Protein AF-A0A3B8VMR0-F1 (afdb_monomer_lite)

pLDDT: mean 87.96, std 14.14, range [38.78, 98.81]

Secondary structure (DSSP, 8-state):
-EEEEEEEE--EEEE-SS-EEETTEEEE-HHHHHHHHTTSTTEEEEEEEEE-TT-S-EEESEEEEE--EEEPSSS--SSBTTTBS----S-EEEEEEETEEEEEE----TT-THHHHT-TTTT--EEE-SHHHHTT-TTTTSEEEEEEEEE-TTS-HHHHHHHHHHHHHHHHHHHHGGGTTS--SEEEEEE-----S--SSS--------SS-TTSPPPTT---BTTB-STTPPP------

Radius of gyration: 19.52 Å; chains: 1; bounding box: 49×46×56 Å

Sequence (241 aa):
MRLTLAVHSISQMDFGSKTQLEGTRLQIYVEELRRCILQDRRLQSVDLEIARPGESCRAGYVFDIIEPRAKEPGLGADFPGILGPVTPVGQGVTHVLRGAAVTVVDGGQPGGELGYESRRGGVSKILEMSGEAAKRSSYSDLQHLVMVPRAHPDIERHAVLNALRVASCRAAVFLAQTALSQLPDSTLDFELESPKSGNGNLPRVAYIGQIHGHQHGTESDEHILYGANTRGMMPTPLHPN

Structure (mmCIF, N/CA/C/O backbone):
data_AF-A0A3B8VMR0-F1
#
_entry.id   AF-A0A3B8VMR0-F1
#
loop_
_atom_site.group_PDB
_atom_site.id
_atom_site.type_symbol
_atom_site.label_atom_id
_atom_site.label_alt_id
_atom_site.label_comp_id
_atom_site.label_asym_id
_atom_site.label_entity_id
_atom_site.label_seq_id
_atom_site.pdbx_PDB_ins_code
_atom_site.Cartn_x
_atom_site.Cartn_y
_atom_site.Cartn_z
_atom_site.occupancy
_atom_site.B_iso_or_equiv
_atom_site.auth_seq_id
_atom_site.auth_comp_id
_atom_site.auth_asym_id
_atom_site.auth_atom_id
_atom_site.pdbx_PDB_model_num
ATOM 1 N N . MET A 1 1 ? 2.043 19.218 16.299 1.00 83.94 1 MET A N 1
ATOM 2 C CA . MET A 1 1 ? 1.213 18.805 15.134 1.00 83.94 1 MET A CA 1
ATOM 3 C C . MET A 1 1 ? 0.336 17.649 15.583 1.00 83.94 1 MET A C 1
ATOM 5 O O . MET A 1 1 ? 0.864 16.794 16.283 1.00 83.94 1 MET A O 1
ATOM 9 N N . ARG A 1 2 ? -0.968 17.638 15.266 1.00 90.00 2 ARG A N 1
ATOM 10 C CA . ARG A 1 2 ? -1.898 16.595 15.742 1.00 90.00 2 ARG A CA 1
ATOM 11 C C . ARG A 1 2 ? -2.392 15.723 14.593 1.00 90.00 2 ARG A C 1
ATOM 13 O O . ARG A 1 2 ? -3.067 16.226 13.694 1.00 90.00 2 ARG A O 1
ATOM 20 N N . LEU A 1 3 ? -2.070 14.436 14.656 1.00 93.81 3 LEU A N 1
ATOM 21 C CA . LEU A 1 3 ? -2.506 13.390 13.735 1.00 93.81 3 LEU A CA 1
ATOM 22 C C . LEU A 1 3 ? -3.490 12.471 14.456 1.00 93.81 3 LEU A C 1
ATOM 24 O O . LEU A 1 3 ? -3.177 11.961 15.524 1.00 93.81 3 LEU A O 1
ATOM 28 N N . THR A 1 4 ? -4.629 12.198 13.838 1.00 96.81 4 THR A N 1
ATOM 29 C CA . THR A 1 4 ? -5.574 11.181 14.309 1.00 96.81 4 THR A CA 1
ATOM 30 C C . THR A 1 4 ? -5.638 10.052 13.291 1.00 96.81 4 THR A C 1
ATOM 32 O O . THR A 1 4 ? -5.831 10.299 12.099 1.00 96.81 4 THR A O 1
ATOM 35 N N . LEU A 1 5 ? -5.487 8.806 13.735 1.00 97.81 5 LEU A N 1
ATOM 36 C CA . LEU A 1 5 ? -5.818 7.634 12.927 1.00 97.81 5 LEU A CA 1
ATOM 37 C C . LEU A 1 5 ? -7.236 7.180 13.271 1.00 97.81 5 LEU A C 1
ATOM 39 O O . LEU A 1 5 ? -7.491 6.803 14.411 1.00 97.81 5 LEU A O 1
ATOM 43 N N . ALA A 1 6 ? -8.136 7.204 12.294 1.00 98.31 6 ALA A N 1
ATOM 44 C CA . ALA A 1 6 ? -9.476 6.637 12.384 1.00 98.31 6 ALA A CA 1
ATOM 45 C C . ALA A 1 6 ? -9.414 5.176 11.913 1.00 98.31 6 ALA A C 1
ATOM 47 O O . ALA A 1 6 ? -9.185 4.914 10.732 1.00 98.31 6 ALA A O 1
ATOM 48 N N . VAL A 1 7 ? -9.542 4.226 12.836 1.00 98.75 7 VAL A N 1
ATOM 49 C CA . VAL A 1 7 ? -9.294 2.801 12.582 1.00 98.75 7 VAL A CA 1
ATOM 50 C C . VAL A 1 7 ? -10.600 2.082 12.258 1.00 98.75 7 VAL A C 1
ATOM 52 O O . VAL A 1 7 ? -11.543 2.130 13.041 1.00 98.75 7 VAL A O 1
ATOM 55 N N . HIS A 1 8 ? -10.617 1.384 11.123 1.00 98.69 8 HIS A N 1
ATOM 56 C CA . HIS A 1 8 ? -11.721 0.556 10.634 1.00 98.69 8 HIS A CA 1
ATOM 57 C C . HIS A 1 8 ? -11.218 -0.880 10.501 1.00 98.69 8 HIS A C 1
ATOM 59 O O . HIS A 1 8 ? -10.260 -1.133 9.768 1.00 98.69 8 HIS A O 1
ATOM 65 N N . SER A 1 9 ? -11.816 -1.814 11.230 1.00 98.56 9 SER A N 1
ATOM 66 C CA . SER A 1 9 ? -11.388 -3.212 11.263 1.00 98.56 9 SER A CA 1
ATOM 67 C C . SER A 1 9 ? -11.903 -3.954 10.038 1.00 98.56 9 SER A C 1
ATOM 69 O O . SER A 1 9 ? -13.095 -3.936 9.752 1.00 98.56 9 SER A O 1
ATOM 71 N N . ILE A 1 10 ? -11.025 -4.662 9.337 1.00 98.69 10 ILE A N 1
ATOM 72 C CA . ILE A 1 10 ? -11.370 -5.490 8.184 1.00 98.69 10 ILE A CA 1
ATOM 73 C C . ILE A 1 10 ? -11.192 -6.955 8.553 1.00 98.69 10 ILE A C 1
ATOM 75 O O . ILE A 1 10 ? -10.096 -7.397 8.890 1.00 98.69 10 ILE A O 1
ATOM 79 N N . SER A 1 11 ? -12.283 -7.712 8.463 1.00 98.38 11 SER A N 1
ATOM 80 C CA . SER A 1 11 ? -12.299 -9.158 8.702 1.00 98.38 11 SER A CA 1
ATOM 81 C C . SER A 1 11 ? -12.557 -9.963 7.429 1.00 98.38 11 SER A C 1
ATOM 83 O O . SER A 1 11 ? -12.270 -11.158 7.392 1.00 98.38 11 SER A O 1
ATOM 85 N N . GLN A 1 12 ? -13.081 -9.318 6.382 1.00 98.31 12 GLN A N 1
ATOM 86 C CA . GLN A 1 12 ? -13.439 -9.951 5.116 1.00 98.31 12 GLN A CA 1
ATOM 87 C C . GLN A 1 12 ? -13.117 -9.031 3.940 1.00 98.31 12 GLN A C 1
ATOM 89 O O . GLN A 1 12 ? -13.371 -7.826 3.993 1.00 98.31 12 GLN A O 1
ATOM 94 N N . MET A 1 13 ? -12.606 -9.618 2.860 1.00 98.56 13 MET A N 1
ATOM 95 C CA . MET A 1 13 ? -12.367 -8.940 1.590 1.00 98.56 13 MET A CA 1
ATOM 96 C C . MET A 1 13 ? -12.872 -9.812 0.443 1.00 98.56 13 MET A C 1
ATOM 98 O O . MET A 1 13 ? -12.535 -10.994 0.375 1.00 98.56 13 MET A O 1
ATOM 102 N N . ASP A 1 14 ? -13.668 -9.231 -0.455 1.00 98.25 14 ASP A N 1
ATOM 103 C CA . ASP A 1 14 ? -14.218 -9.928 -1.618 1.00 98.25 14 ASP A CA 1
ATOM 104 C C . ASP A 1 14 ? -14.282 -9.015 -2.848 1.00 98.25 14 ASP A C 1
ATOM 106 O O . ASP A 1 14 ? -14.468 -7.799 -2.743 1.00 98.25 14 ASP A O 1
ATOM 110 N N . PHE A 1 15 ? -14.220 -9.611 -4.038 1.00 98.62 15 PHE A N 1
ATOM 111 C CA . PHE A 1 15 ? -14.634 -8.921 -5.255 1.00 98.62 15 PHE A CA 1
ATOM 112 C C . PHE A 1 15 ? -16.162 -8.833 -5.328 1.00 98.62 15 PHE A C 1
ATOM 114 O O . PHE A 1 15 ? -16.876 -9.761 -4.946 1.00 98.62 15 PHE A O 1
ATOM 121 N N . GLY A 1 16 ? -16.667 -7.708 -5.829 1.00 97.50 16 GLY A N 1
ATOM 122 C CA . GLY A 1 16 ? -18.098 -7.443 -5.931 1.00 97.50 16 GLY A CA 1
ATOM 123 C C . GLY A 1 16 ? -18.446 -6.488 -7.068 1.00 97.50 16 GLY A C 1
ATOM 124 O O . GLY A 1 16 ? -17.606 -6.119 -7.887 1.00 97.50 16 GLY A O 1
ATOM 125 N N . SER A 1 17 ? -19.711 -6.073 -7.115 1.00 97.19 17 SER A N 1
ATOM 126 C CA . SER A 1 17 ? -20.226 -5.151 -8.136 1.00 97.19 17 SER A CA 1
ATOM 127 C C . SER A 1 17 ? -19.990 -3.670 -7.817 1.00 97.19 17 SER A C 1
ATOM 129 O O . SER A 1 17 ? -20.291 -2.817 -8.647 1.00 97.19 17 SER A O 1
ATOM 131 N N . LYS A 1 18 ? -19.509 -3.350 -6.610 1.00 97.31 18 LYS A N 1
ATOM 132 C CA . LYS A 1 18 ? -19.222 -1.990 -6.134 1.00 97.31 18 LYS A CA 1
ATOM 133 C C . LYS A 1 18 ? -18.050 -2.000 -5.153 1.00 97.31 18 LYS A C 1
ATOM 135 O O . LYS A 1 18 ? -17.855 -2.986 -4.444 1.00 97.31 18 LYS A O 1
ATOM 140 N N . THR A 1 19 ? -17.301 -0.901 -5.117 1.00 98.38 19 THR A N 1
ATOM 141 C CA . THR A 1 19 ? -16.233 -0.682 -4.136 1.00 98.38 19 THR A CA 1
ATOM 142 C C . THR A 1 19 ? -16.818 -0.010 -2.899 1.00 98.38 19 THR A C 1
ATOM 144 O O . THR A 1 19 ? -17.297 1.119 -2.985 1.00 98.38 19 THR A O 1
ATOM 147 N N . GLN A 1 20 ? -16.825 -0.697 -1.757 1.00 98.19 20 GLN A N 1
ATOM 148 C CA . GLN A 1 20 ? -17.404 -0.166 -0.521 1.00 98.19 20 GLN A CA 1
ATOM 149 C C . GLN A 1 20 ? -16.953 -0.926 0.727 1.00 98.19 20 GLN A C 1
ATOM 151 O O . GLN A 1 20 ? -16.594 -2.102 0.659 1.00 98.19 20 GLN A O 1
ATOM 156 N N . LEU A 1 21 ? -17.074 -0.260 1.873 1.00 98.38 21 LEU A N 1
ATOM 157 C CA . LEU A 1 21 ? -16.920 -0.848 3.196 1.00 98.38 21 LEU A CA 1
ATOM 158 C C . LEU A 1 21 ? -18.298 -0.972 3.862 1.00 98.38 21 LEU A C 1
ATOM 160 O O . LEU A 1 21 ? -18.984 0.030 4.052 1.00 98.38 21 LEU A O 1
ATOM 164 N N . GLU A 1 22 ? -18.697 -2.196 4.210 1.00 96.56 22 GLU A N 1
ATOM 165 C CA . GLU A 1 22 ? -19.914 -2.491 4.978 1.00 96.56 22 GLU A CA 1
ATOM 166 C C . GLU A 1 22 ? -19.529 -3.190 6.287 1.00 96.56 22 GLU A C 1
ATOM 168 O O . GLU A 1 22 ? -19.183 -4.375 6.303 1.00 96.56 22 GLU A O 1
ATOM 173 N N . GLY A 1 23 ? -19.559 -2.449 7.398 1.00 96.19 23 GLY A N 1
ATOM 174 C CA . GLY A 1 23 ? -19.034 -2.938 8.673 1.00 96.19 23 GLY A CA 1
ATOM 175 C C . GLY A 1 23 ? -17.554 -3.295 8.538 1.00 96.19 23 GLY A C 1
ATOM 176 O O . GLY A 1 23 ? -16.739 -2.432 8.239 1.00 96.19 23 GLY A O 1
ATOM 177 N N . THR A 1 24 ? -17.216 -4.577 8.702 1.00 98.12 24 THR A N 1
ATOM 178 C CA . THR A 1 24 ? -15.833 -5.079 8.584 1.00 98.12 24 THR A CA 1
ATOM 179 C C . THR A 1 24 ? -15.541 -5.790 7.256 1.00 98.12 24 THR A C 1
ATOM 181 O O . THR A 1 24 ? -14.500 -6.439 7.109 1.00 98.12 24 THR A O 1
ATOM 184 N N . ARG A 1 25 ? -16.462 -5.701 6.285 1.00 98.38 25 ARG A N 1
ATOM 185 C CA . ARG A 1 25 ? -16.350 -6.337 4.969 1.00 98.38 25 ARG A CA 1
ATOM 186 C C . ARG A 1 25 ? -16.036 -5.305 3.891 1.00 98.38 25 ARG A C 1
ATOM 188 O O . ARG A 1 25 ? -16.853 -4.431 3.604 1.00 98.38 25 ARG A O 1
ATOM 195 N N . LEU A 1 26 ? -14.880 -5.457 3.251 1.00 98.62 26 LEU A N 1
ATOM 196 C CA . LEU A 1 26 ? -1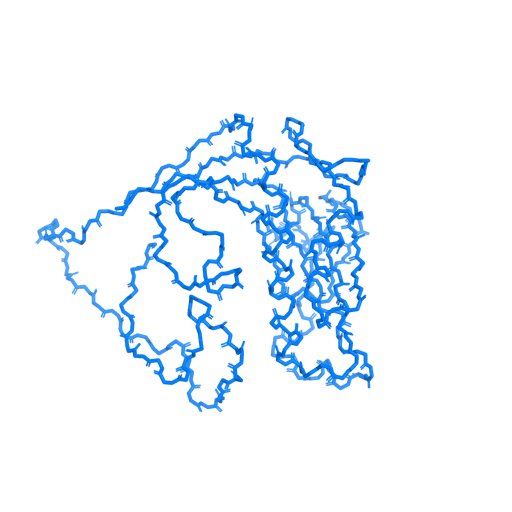4.461 -4.648 2.110 1.00 98.62 26 LEU A CA 1
ATOM 197 C C . LEU A 1 26 ? -14.826 -5.354 0.798 1.00 98.62 26 LEU A C 1
ATOM 199 O O . LEU A 1 26 ? -14.299 -6.422 0.486 1.00 98.62 26 LEU A O 1
ATOM 203 N N . GLN A 1 27 ? -15.720 -4.750 0.020 1.00 98.56 27 GLN A N 1
ATOM 204 C CA . GLN A 1 27 ? -16.033 -5.181 -1.341 1.00 98.56 27 GLN A CA 1
ATOM 205 C C . GLN A 1 27 ? -15.274 -4.319 -2.344 1.00 98.56 27 GLN A C 1
ATOM 207 O O . GLN A 1 27 ? -15.201 -3.101 -2.183 1.00 98.56 27 GLN A O 1
ATOM 212 N N . ILE A 1 28 ? -14.722 -4.946 -3.381 1.00 98.75 28 ILE A N 1
ATOM 213 C CA . ILE A 1 28 ? -13.879 -4.276 -4.375 1.00 98.75 28 ILE A CA 1
ATOM 214 C C . ILE A 1 28 ? -14.462 -4.500 -5.766 1.00 98.75 28 ILE A C 1
ATOM 216 O O . ILE A 1 28 ? -14.598 -5.644 -6.211 1.00 98.75 28 ILE A O 1
ATOM 220 N N . TYR A 1 29 ? -14.754 -3.416 -6.489 1.00 98.62 29 TYR A N 1
ATOM 221 C CA . TYR A 1 29 ? -15.078 -3.519 -7.905 1.00 98.62 29 TYR A CA 1
ATOM 222 C C . TYR A 1 29 ? -13.794 -3.545 -8.742 1.00 98.62 29 TYR A C 1
ATOM 224 O O . TYR A 1 29 ? -13.130 -2.527 -8.942 1.00 98.62 29 TYR A O 1
ATOM 232 N N . VAL A 1 30 ? -13.456 -4.733 -9.250 1.00 98.38 30 VAL A N 1
ATOM 233 C CA . VAL A 1 30 ? -12.201 -5.023 -9.969 1.00 98.38 30 VAL A CA 1
ATOM 234 C C . VAL A 1 30 ? -11.917 -4.023 -11.088 1.00 98.38 30 VAL A C 1
ATOM 236 O O . VAL A 1 30 ? -10.807 -3.503 -11.178 1.00 98.38 30 VAL A O 1
ATOM 239 N N . GLU A 1 31 ? -12.908 -3.706 -11.924 1.00 98.38 31 GLU A N 1
ATOM 240 C CA . GLU A 1 31 ? -12.691 -2.824 -13.078 1.00 98.38 31 GLU A CA 1
ATOM 241 C C . GLU A 1 31 ? -12.465 -1.362 -12.688 1.00 98.38 31 GLU A C 1
ATOM 243 O O . GLU A 1 31 ? -11.827 -0.612 -13.426 1.00 98.38 31 GLU A O 1
ATOM 248 N N . GLU A 1 32 ? -13.007 -0.916 -11.557 1.00 98.25 32 GLU A N 1
ATOM 249 C CA . GLU A 1 32 ? -12.756 0.430 -11.039 1.00 98.25 32 GLU A CA 1
ATOM 250 C C . GLU A 1 32 ? -11.329 0.548 -10.504 1.00 98.25 32 GLU A C 1
ATOM 252 O O . GLU A 1 32 ? -10.587 1.449 -10.903 1.00 98.25 32 GLU A O 1
ATOM 257 N N . LEU A 1 33 ? -10.912 -0.424 -9.694 1.00 98.56 33 LEU A N 1
ATOM 258 C CA . LEU A 1 33 ? -9.555 -0.497 -9.171 1.00 98.56 33 LEU A CA 1
ATOM 259 C C . LEU A 1 33 ? -8.519 -0.648 -10.298 1.00 98.56 33 LEU A C 1
ATOM 261 O O . LEU A 1 33 ? -7.513 0.063 -10.314 1.00 98.56 33 LEU A O 1
ATOM 265 N N . ARG A 1 34 ? -8.779 -1.513 -11.288 1.00 98.50 34 ARG A N 1
ATOM 266 C CA . ARG A 1 34 ? -7.910 -1.677 -12.462 1.00 98.50 34 ARG A CA 1
ATOM 267 C C . ARG A 1 34 ? -7.739 -0.353 -13.206 1.00 98.50 34 ARG A C 1
ATOM 269 O O . ARG A 1 34 ? -6.612 0.027 -13.513 1.00 98.50 34 ARG A O 1
ATOM 276 N N . ARG A 1 35 ? -8.830 0.381 -13.450 1.00 98.38 35 ARG A N 1
ATOM 277 C CA . ARG A 1 35 ? -8.772 1.714 -14.075 1.00 98.38 35 ARG A CA 1
ATOM 278 C C . ARG A 1 35 ? -7.967 2.708 -13.242 1.00 98.38 35 ARG A C 1
ATOM 280 O O . ARG A 1 35 ? -7.215 3.477 -13.825 1.00 98.38 35 ARG A O 1
ATOM 287 N N . CYS A 1 36 ? -8.098 2.687 -11.915 1.00 98.00 36 CYS A N 1
ATOM 288 C CA . CYS A 1 36 ? -7.320 3.542 -11.014 1.00 98.00 36 CYS A CA 1
ATOM 289 C C . CYS A 1 36 ? -5.806 3.278 -11.132 1.00 98.00 36 CYS A C 1
ATOM 291 O O . CYS A 1 36 ? -5.020 4.217 -11.279 1.00 98.00 36 CYS A O 1
ATOM 293 N N . ILE A 1 37 ? -5.404 2.003 -11.127 1.00 97.94 37 ILE A N 1
ATOM 294 C CA . ILE A 1 37 ? -3.999 1.581 -11.226 1.00 97.94 37 ILE A CA 1
ATOM 295 C C . ILE A 1 37 ? -3.412 1.917 -12.605 1.00 97.94 37 ILE A C 1
ATOM 297 O O . ILE A 1 37 ? -2.329 2.494 -12.692 1.00 97.94 37 ILE A O 1
ATOM 301 N N . LEU A 1 38 ? -4.143 1.617 -13.683 1.00 97.94 38 LEU A N 1
ATOM 302 C CA . LEU A 1 38 ? -3.692 1.812 -15.069 1.00 97.94 38 LEU A CA 1
ATOM 303 C C . LEU A 1 38 ? -3.745 3.274 -15.549 1.00 97.94 38 LEU A C 1
ATOM 305 O O . LEU A 1 38 ? -3.520 3.555 -16.724 1.00 97.94 38 LEU A O 1
ATOM 309 N N . GLN A 1 39 ? -4.000 4.232 -14.653 1.00 97.38 39 GLN A N 1
ATOM 310 C CA . GLN A 1 39 ? -3.726 5.643 -14.939 1.00 97.38 39 GLN A CA 1
ATOM 311 C C . GLN A 1 39 ? -2.225 5.901 -15.161 1.00 97.38 39 GLN A C 1
ATOM 313 O O . GLN A 1 39 ? -1.868 6.861 -15.846 1.00 97.38 39 GLN A O 1
ATOM 318 N N . ASP A 1 40 ? -1.346 5.060 -14.603 1.00 96.75 40 ASP A N 1
ATOM 319 C CA . ASP A 1 40 ? 0.079 5.070 -14.930 1.00 96.75 40 ASP A CA 1
ATOM 320 C C . ASP A 1 40 ? 0.327 4.357 -16.268 1.00 96.75 40 ASP A C 1
ATOM 322 O O . ASP A 1 40 ? 0.238 3.135 -16.370 1.00 96.75 40 ASP A O 1
ATOM 326 N N . ARG A 1 41 ? 0.671 5.134 -17.300 1.00 96.38 41 ARG A N 1
ATOM 327 C CA . ARG A 1 41 ? 0.850 4.646 -18.679 1.00 96.38 41 ARG A CA 1
ATOM 328 C C . ARG A 1 41 ? 2.057 3.727 -18.873 1.00 96.38 41 ARG A C 1
ATOM 330 O O . ARG A 1 41 ? 2.205 3.155 -19.948 1.00 96.38 41 ARG A O 1
ATOM 337 N N . ARG A 1 42 ? 2.928 3.587 -17.868 1.00 94.75 42 ARG A N 1
ATOM 338 C CA . ARG A 1 42 ? 4.016 2.597 -17.894 1.00 94.75 42 ARG A CA 1
ATOM 339 C C . ARG A 1 42 ? 3.476 1.172 -17.742 1.00 94.75 42 ARG A C 1
ATOM 341 O O . ARG A 1 42 ? 4.140 0.224 -18.160 1.00 94.75 42 ARG A O 1
ATOM 348 N N . LEU A 1 43 ? 2.288 1.017 -17.153 1.00 95.62 43 LEU A N 1
ATOM 349 C CA . LEU A 1 43 ? 1.640 -0.265 -16.898 1.00 95.62 43 LEU A CA 1
ATOM 350 C C . LEU A 1 43 ? 0.681 -0.630 -18.035 1.00 95.62 43 LEU A C 1
ATOM 352 O O . LEU A 1 43 ? -0.217 0.131 -18.379 1.00 95.62 43 LEU A O 1
ATOM 356 N N . GLN A 1 44 ? 0.854 -1.830 -18.581 1.00 95.44 44 GLN A N 1
ATOM 357 C CA . GLN A 1 44 ? 0.001 -2.391 -19.625 1.00 95.44 44 GLN A CA 1
ATOM 358 C C . GLN A 1 44 ? -1.253 -3.050 -19.038 1.00 95.44 44 GLN A C 1
ATOM 360 O O . GLN A 1 44 ? -2.337 -2.973 -19.613 1.00 95.44 44 GLN A O 1
ATOM 365 N N . SER A 1 45 ? -1.101 -3.763 -17.921 1.00 95.88 45 SER A N 1
ATOM 366 C CA . SER A 1 45 ? -2.181 -4.522 -17.284 1.00 95.88 45 SER A CA 1
ATOM 367 C C . SER A 1 45 ? -1.891 -4.767 -15.803 1.00 95.88 45 SER A C 1
ATOM 369 O O . SER A 1 45 ? -0.788 -4.509 -15.318 1.00 95.88 45 SER A O 1
ATOM 371 N N . VAL A 1 46 ? -2.900 -5.242 -15.074 1.00 97.12 46 VAL A N 1
ATOM 372 C CA . VAL A 1 46 ? -2.760 -5.693 -13.689 1.00 97.12 46 VAL A CA 1
ATOM 373 C C . VAL A 1 46 ? -3.718 -6.850 -13.424 1.00 97.12 46 VAL A C 1
ATOM 375 O O . VAL A 1 46 ? -4.923 -6.740 -13.682 1.00 97.12 46 VAL A O 1
ATOM 378 N N . ASP A 1 47 ? -3.159 -7.938 -12.900 1.00 96.88 47 ASP A N 1
ATOM 379 C CA . ASP A 1 47 ? -3.920 -9.063 -12.362 1.00 96.88 47 ASP A CA 1
ATOM 380 C C . ASP A 1 47 ? -4.191 -8.808 -10.876 1.00 96.88 47 ASP A C 1
ATOM 382 O O . ASP A 1 47 ? -3.335 -8.266 -10.169 1.00 96.88 47 ASP A O 1
ATOM 386 N N . LEU A 1 48 ? -5.393 -9.151 -10.417 1.00 98.38 48 LEU A N 1
ATOM 387 C CA . LEU A 1 48 ? -5.860 -8.896 -9.057 1.00 98.38 48 LEU A CA 1
ATOM 388 C C . LEU A 1 48 ? -6.429 -10.186 -8.479 1.00 98.38 48 LEU A C 1
ATOM 390 O O . LEU A 1 48 ? -7.301 -10.798 -9.088 1.00 98.38 48 LEU A O 1
ATOM 394 N N . GLU A 1 49 ? -5.962 -10.549 -7.294 1.00 98.31 49 GLU A N 1
ATOM 395 C CA . GLU A 1 49 ? -6.383 -11.730 -6.548 1.00 98.31 49 GLU A CA 1
ATOM 396 C C . GLU A 1 49 ? -6.631 -11.359 -5.087 1.00 98.31 49 GLU A C 1
ATOM 398 O O . GLU A 1 49 ? -6.104 -10.362 -4.585 1.00 98.31 49 GLU A O 1
ATOM 403 N N . ILE A 1 50 ? -7.422 -12.170 -4.389 1.00 98.56 50 ILE A N 1
ATOM 404 C CA . ILE A 1 50 ? -7.611 -12.044 -2.943 1.00 98.56 50 ILE A CA 1
ATOM 405 C C . ILE A 1 50 ? -7.042 -13.286 -2.276 1.00 98.56 50 ILE A C 1
ATOM 407 O O . ILE A 1 50 ? -7.420 -14.395 -2.636 1.00 98.56 50 ILE A O 1
ATOM 411 N N . ALA A 1 51 ? -6.177 -13.085 -1.285 1.00 98.31 51 ALA A N 1
ATOM 412 C CA . ALA A 1 51 ? -5.679 -14.150 -0.424 1.00 98.31 51 ALA A CA 1
ATOM 413 C C . ALA A 1 51 ? -6.142 -13.904 1.013 1.00 98.31 51 ALA A C 1
ATOM 415 O O . ALA A 1 51 ? -5.950 -12.815 1.565 1.00 98.31 51 ALA A O 1
ATOM 416 N N . ARG A 1 52 ? -6.774 -14.915 1.610 1.00 98.00 52 ARG A N 1
ATOM 417 C CA . ARG A 1 52 ? -7.347 -14.820 2.958 1.00 98.00 52 ARG A CA 1
ATOM 418 C C . ARG A 1 52 ? -6.459 -15.521 3.991 1.00 98.00 52 ARG A C 1
ATOM 420 O O . ARG A 1 52 ? -5.750 -16.467 3.642 1.00 98.00 52 ARG A O 1
ATOM 427 N N . PRO A 1 53 ? -6.519 -15.117 5.271 1.00 97.31 53 PRO A N 1
ATOM 428 C CA . PRO A 1 53 ? -5.821 -15.816 6.342 1.00 97.31 53 PRO A CA 1
ATOM 429 C C . PRO A 1 53 ? -6.128 -17.316 6.355 1.00 97.31 53 PRO A C 1
ATOM 431 O O . PRO A 1 53 ? -7.291 -17.723 6.333 1.00 97.31 53 PRO A O 1
ATOM 434 N N . GLY A 1 54 ? -5.077 -18.139 6.386 1.00 95.19 54 GLY A N 1
ATOM 435 C CA . GLY A 1 54 ? -5.170 -19.601 6.405 1.00 95.19 54 GLY A CA 1
ATOM 436 C C . GLY A 1 54 ? -5.425 -20.265 5.048 1.00 95.19 54 GLY A C 1
ATOM 437 O O . GLY A 1 54 ? -5.428 -21.496 4.975 1.00 95.19 54 GLY A O 1
ATOM 438 N N . GLU A 1 55 ? -5.621 -19.495 3.976 1.00 97.06 55 GLU A N 1
ATOM 439 C CA . GLU A 1 55 ? -5.746 -20.034 2.624 1.00 97.06 55 GLU A CA 1
ATOM 440 C C . GLU A 1 55 ? -4.442 -20.719 2.196 1.00 97.06 55 GLU A C 1
ATOM 442 O O . GLU A 1 55 ? -3.345 -20.221 2.451 1.00 97.06 55 GLU A O 1
ATOM 447 N N . SER A 1 56 ? -4.545 -21.887 1.553 1.00 97.31 56 SER A N 1
ATOM 448 C CA . SER A 1 56 ? -3.372 -22.647 1.107 1.00 97.31 56 SER A CA 1
ATOM 449 C C . SER A 1 56 ? -2.796 -22.047 -0.173 1.00 97.31 56 SER A C 1
ATOM 451 O O . SER A 1 56 ? -2.958 -22.578 -1.271 1.00 97.31 56 SER A O 1
ATOM 453 N N . CYS A 1 57 ? -2.147 -20.896 -0.029 1.00 96.31 57 CYS A N 1
ATOM 454 C CA . CYS A 1 57 ? -1.536 -20.172 -1.126 1.00 96.31 57 CYS A CA 1
ATOM 455 C C . CYS A 1 57 ? -0.258 -19.451 -0.689 1.00 96.31 57 CYS A C 1
ATOM 457 O O . CYS A 1 57 ? 0.014 -19.220 0.493 1.00 96.31 57 CYS A O 1
ATOM 459 N N . ARG A 1 58 ? 0.532 -19.079 -1.695 1.00 95.00 58 ARG A N 1
ATOM 460 C CA . ARG A 1 58 ? 1.702 -18.223 -1.538 1.00 95.00 58 ARG A CA 1
ATOM 461 C C . ARG A 1 58 ? 1.712 -17.171 -2.634 1.00 95.00 58 ARG A C 1
ATOM 463 O O . ARG A 1 58 ? 1.376 -17.477 -3.776 1.00 95.00 58 ARG A O 1
ATOM 470 N N . ALA A 1 59 ? 2.152 -15.964 -2.306 1.00 92.81 59 ALA A N 1
ATOM 471 C CA . ALA A 1 59 ? 2.304 -14.881 -3.269 1.00 92.81 59 ALA A CA 1
ATOM 472 C C . ALA A 1 59 ? 3.753 -14.397 -3.289 1.00 92.81 59 ALA A C 1
ATOM 474 O O . ALA A 1 59 ? 4.385 -14.200 -2.251 1.00 92.81 59 ALA A O 1
ATOM 475 N N . GLY A 1 60 ? 4.306 -14.209 -4.481 1.00 89.00 60 GLY A N 1
ATOM 476 C CA . GLY A 1 60 ? 5.675 -13.753 -4.615 1.00 89.00 60 GLY A CA 1
ATOM 477 C C . GLY A 1 60 ? 6.092 -13.537 -6.063 1.00 89.00 60 GLY A C 1
ATOM 478 O O . GLY A 1 60 ? 5.507 -14.100 -6.979 1.00 89.00 60 GLY A O 1
ATOM 479 N N . TYR A 1 61 ? 7.098 -12.704 -6.309 1.00 88.75 61 TYR A N 1
ATOM 480 C CA . TYR A 1 61 ? 7.946 -12.050 -5.309 1.00 88.75 61 TYR A CA 1
ATOM 481 C C . TYR A 1 61 ? 7.363 -10.719 -4.840 1.00 88.75 61 TYR A C 1
ATOM 483 O O . TYR A 1 61 ? 7.127 -9.820 -5.643 1.00 88.75 61 TYR A O 1
ATOM 491 N N . VAL A 1 62 ? 7.153 -10.594 -3.534 1.00 92.19 62 VAL A N 1
ATOM 492 C CA . VAL A 1 62 ? 6.569 -9.412 -2.909 1.00 92.19 62 VAL A CA 1
ATOM 493 C C . VAL A 1 62 ? 7.512 -8.223 -3.086 1.00 92.19 62 VAL A C 1
ATOM 495 O O . VAL A 1 62 ? 8.670 -8.247 -2.661 1.00 92.19 62 VAL A O 1
ATOM 498 N N . PHE A 1 63 ? 6.997 -7.187 -3.737 1.00 91.81 63 PHE A N 1
ATOM 499 C CA . PHE A 1 63 ? 7.620 -5.879 -3.854 1.00 91.81 63 PHE A CA 1
ATOM 500 C C . PHE A 1 63 ? 7.365 -5.045 -2.596 1.00 91.81 63 PHE A C 1
ATOM 502 O O . PHE A 1 63 ? 8.312 -4.502 -2.031 1.00 91.81 63 PHE A O 1
ATOM 509 N N . ASP A 1 64 ? 6.107 -4.980 -2.152 1.00 93.56 64 ASP A N 1
ATOM 510 C CA . ASP A 1 64 ? 5.683 -4.227 -0.968 1.00 93.56 64 ASP A CA 1
ATOM 511 C C . ASP A 1 64 ? 4.368 -4.796 -0.398 1.00 93.56 64 ASP A C 1
ATOM 513 O O . ASP A 1 64 ? 3.592 -5.430 -1.124 1.00 93.56 64 ASP A O 1
ATOM 517 N N . ILE A 1 65 ? 4.113 -4.556 0.891 1.00 97.56 65 ILE A N 1
ATOM 518 C CA . ILE A 1 65 ? 2.841 -4.849 1.566 1.00 97.56 65 ILE A CA 1
ATOM 519 C C . ILE A 1 65 ? 2.412 -3.589 2.311 1.00 97.56 65 ILE A C 1
ATOM 521 O O . ILE A 1 65 ? 3.053 -3.183 3.278 1.00 97.56 65 ILE A O 1
ATOM 525 N N . ILE A 1 66 ? 1.322 -2.971 1.861 1.00 98.25 66 ILE A N 1
ATOM 526 C CA . ILE A 1 66 ? 0.876 -1.664 2.347 1.00 98.25 66 ILE A CA 1
ATOM 527 C C . ILE A 1 66 ? -0.484 -1.802 3.022 1.00 98.25 66 ILE A C 1
ATOM 529 O O . ILE A 1 66 ? -1.438 -2.295 2.424 1.00 98.25 66 ILE A O 1
ATOM 533 N N . GLU A 1 67 ? -0.589 -1.326 4.261 1.00 98.62 67 GLU A N 1
ATOM 534 C CA . GLU A 1 67 ? -1.883 -1.167 4.923 1.00 98.62 67 GLU A CA 1
ATOM 535 C C . GLU A 1 67 ? -2.678 -0.040 4.233 1.00 98.62 67 GLU A C 1
ATOM 537 O O . GLU A 1 67 ? -2.149 1.072 4.111 1.00 98.62 67 GLU A O 1
ATOM 542 N N . PRO A 1 68 ? -3.929 -0.277 3.792 1.00 98.75 68 PRO A N 1
ATOM 543 C CA . PRO A 1 68 ? -4.727 0.754 3.144 1.00 98.75 68 PRO A CA 1
ATOM 544 C C . PRO A 1 68 ? -4.978 1.937 4.081 1.00 98.75 68 PRO A C 1
ATOM 546 O O . PRO A 1 68 ? -5.515 1.778 5.184 1.00 98.75 68 PRO A O 1
ATOM 549 N N . ARG A 1 69 ? -4.596 3.134 3.627 1.00 98.12 69 ARG A N 1
ATOM 550 C CA . ARG A 1 69 ? -4.799 4.393 4.348 1.00 98.12 69 ARG A CA 1
ATOM 551 C C . ARG A 1 69 ? -5.205 5.512 3.399 1.00 98.12 69 ARG A C 1
ATOM 553 O O . ARG A 1 69 ? -4.672 5.585 2.296 1.00 98.12 69 ARG A O 1
ATOM 560 N N . ALA A 1 70 ? -6.115 6.370 3.852 1.00 97.81 70 ALA A N 1
ATOM 561 C CA . ALA A 1 70 ? -6.564 7.552 3.120 1.00 97.81 70 ALA A CA 1
ATOM 562 C C . ALA A 1 70 ? -6.722 8.749 4.064 1.00 97.81 70 ALA A C 1
ATOM 564 O O . ALA A 1 70 ? -7.248 8.622 5.172 1.00 97.81 70 ALA A O 1
ATOM 565 N N . LYS A 1 71 ? -6.270 9.921 3.635 1.00 96.62 71 LYS A N 1
ATOM 566 C CA . LYS A 1 71 ? -6.447 11.184 4.348 1.00 96.62 71 LYS A CA 1
ATOM 567 C C . LYS A 1 71 ? -7.867 11.699 4.183 1.00 96.62 71 LYS A C 1
ATOM 569 O O . LYS A 1 71 ? -8.435 11.665 3.094 1.00 96.62 71 LYS A O 1
ATOM 574 N N . GLU A 1 72 ? -8.412 12.235 5.270 1.00 94.56 72 GLU A N 1
ATOM 575 C CA . GLU A 1 72 ? -9.620 13.045 5.171 1.00 94.56 72 GLU A CA 1
ATOM 576 C C . GLU A 1 72 ? -9.324 14.306 4.332 1.00 94.56 72 GLU A C 1
ATOM 578 O O . GLU A 1 72 ? -8.248 14.902 4.494 1.00 94.56 72 GLU A O 1
ATOM 583 N N . PRO A 1 73 ? -10.227 14.720 3.422 1.00 88.81 73 PRO A N 1
ATOM 584 C CA . PRO A 1 73 ? -10.027 15.924 2.625 1.00 88.81 73 PRO A CA 1
ATOM 585 C C . PRO A 1 73 ? -9.753 17.165 3.488 1.00 88.81 73 PRO A C 1
ATOM 587 O O . PRO A 1 73 ? -10.383 17.381 4.519 1.00 88.81 73 PRO A O 1
ATOM 590 N N . GLY A 1 74 ? -8.831 18.019 3.036 1.00 85.00 74 GLY A N 1
ATOM 591 C CA . GLY A 1 74 ? -8.521 19.304 3.670 1.00 85.00 74 GLY A CA 1
ATOM 592 C C . GLY A 1 74 ? -7.113 19.375 4.260 1.00 85.00 74 GLY A C 1
ATOM 593 O O . GLY A 1 74 ? -6.290 20.144 3.767 1.00 85.00 74 GLY A O 1
ATOM 594 N N . LEU A 1 75 ? -6.816 18.594 5.307 1.00 82.06 75 LEU A N 1
ATOM 595 C CA . LEU A 1 75 ? -5.527 18.650 6.015 1.00 82.06 75 LEU A CA 1
ATOM 596 C C . LEU A 1 75 ? -4.643 17.427 5.733 1.00 82.06 75 LEU A C 1
ATOM 598 O O . LEU A 1 75 ? -4.786 16.366 6.344 1.00 82.06 75 LEU A O 1
ATOM 602 N N . GLY A 1 76 ? -3.638 17.641 4.884 1.00 84.31 76 GLY A N 1
ATOM 603 C CA . GLY A 1 76 ? -2.632 16.647 4.508 1.00 84.31 76 GLY A CA 1
ATOM 604 C C . GLY A 1 76 ? -2.875 16.063 3.118 1.00 84.31 76 GLY A C 1
ATOM 605 O O . GLY A 1 76 ? -3.817 16.439 2.427 1.00 84.31 76 GLY A O 1
ATOM 606 N N . ALA A 1 77 ? -1.992 15.159 2.705 1.00 91.62 77 ALA A N 1
ATOM 607 C CA . ALA A 1 77 ? -2.072 14.476 1.422 1.00 91.62 77 ALA A CA 1
ATOM 608 C C . ALA A 1 77 ? -1.695 13.002 1.584 1.00 91.62 77 ALA A C 1
ATOM 610 O O . ALA A 1 77 ? -0.916 12.643 2.474 1.00 91.62 77 ALA A O 1
ATOM 611 N N . ASP A 1 78 ? -2.263 12.157 0.729 1.00 94.81 78 ASP A N 1
ATOM 612 C CA . ASP A 1 78 ? -1.943 10.737 0.677 1.00 94.81 78 ASP A CA 1
ATOM 613 C C . ASP A 1 78 ? -0.565 10.519 0.056 1.00 94.81 78 ASP A C 1
ATOM 615 O O . ASP A 1 78 ? -0.293 11.001 -1.042 1.00 94.81 78 ASP A O 1
ATOM 619 N N . PHE A 1 79 ? 0.298 9.784 0.764 1.00 93.25 79 PHE A N 1
ATOM 620 C CA . PHE A 1 79 ? 1.665 9.453 0.341 1.00 93.25 79 PHE A CA 1
ATOM 621 C C . PHE A 1 79 ? 2.408 10.621 -0.362 1.00 93.25 79 PHE A C 1
ATOM 623 O O . PHE A 1 79 ? 2.756 10.504 -1.546 1.00 93.25 79 PHE A O 1
ATOM 630 N N . PRO A 1 80 ? 2.657 11.757 0.329 1.00 91.00 80 PRO A N 1
ATOM 631 C CA . PRO A 1 80 ? 3.315 12.917 -0.275 1.00 91.00 80 PRO A CA 1
ATOM 632 C C . PRO A 1 80 ? 4.696 12.558 -0.825 1.00 91.00 80 PRO A C 1
ATOM 634 O O . PRO A 1 80 ? 5.448 11.814 -0.197 1.00 91.00 80 PRO A O 1
ATOM 637 N N . GLY A 1 81 ? 5.014 13.071 -2.012 1.00 89.00 81 GLY A N 1
ATOM 638 C CA . GLY A 1 81 ? 6.206 12.704 -2.777 1.00 89.00 81 GLY A CA 1
ATOM 639 C C . GLY A 1 81 ? 6.065 11.430 -3.625 1.00 89.00 81 GLY A C 1
ATOM 640 O O . GLY A 1 81 ? 6.918 11.176 -4.468 1.00 89.00 81 GLY A O 1
ATOM 641 N N . ILE A 1 82 ? 5.002 10.634 -3.447 1.00 92.44 82 ILE A N 1
ATOM 642 C CA . ILE A 1 82 ? 4.705 9.468 -4.302 1.00 92.44 82 ILE A CA 1
ATOM 643 C C . ILE A 1 82 ? 3.474 9.740 -5.168 1.00 92.44 82 ILE A C 1
ATOM 645 O O . ILE A 1 82 ? 3.542 9.629 -6.389 1.00 92.44 82 ILE A O 1
ATOM 649 N N . LEU A 1 83 ? 2.343 10.098 -4.549 1.00 93.50 83 LEU A N 1
ATOM 650 C CA . LE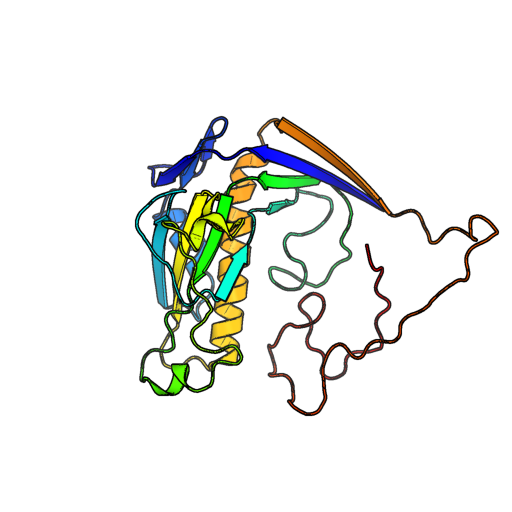U A 1 83 ? 1.086 10.368 -5.267 1.00 93.50 83 LEU A CA 1
ATOM 651 C C . LEU A 1 83 ? 0.876 11.851 -5.590 1.00 93.50 83 LEU A C 1
ATOM 653 O O . LEU A 1 83 ? -0.001 12.200 -6.378 1.00 93.50 83 LEU A O 1
ATOM 657 N N . GLY A 1 84 ? 1.692 12.717 -5.001 1.00 89.88 84 GLY A N 1
ATOM 658 C CA . GLY A 1 84 ? 1.648 14.160 -5.175 1.00 89.88 84 GLY A CA 1
ATOM 659 C C . GLY A 1 84 ? 2.975 14.800 -4.771 1.00 89.88 84 GLY A C 1
ATOM 660 O O . GLY A 1 84 ? 3.929 14.086 -4.456 1.00 89.88 84 GLY A O 1
ATOM 661 N N . PRO A 1 85 ? 3.063 16.139 -4.767 1.00 87.69 85 PRO A N 1
ATOM 662 C CA . PRO A 1 85 ? 4.267 16.838 -4.335 1.00 87.69 85 PRO A CA 1
ATOM 663 C C . PRO A 1 85 ? 4.607 16.531 -2.870 1.00 87.69 85 PRO A C 1
ATOM 665 O O . PRO A 1 85 ? 3.753 16.128 -2.080 1.00 87.69 85 PRO A O 1
ATOM 668 N N . VAL A 1 86 ? 5.870 16.743 -2.502 1.00 85.75 86 VAL A N 1
ATOM 669 C CA . VAL A 1 86 ? 6.320 16.628 -1.110 1.00 85.75 86 VAL A CA 1
ATOM 670 C C . VAL A 1 86 ? 5.658 17.724 -0.275 1.00 85.75 86 VAL A C 1
ATOM 672 O O . VAL A 1 86 ? 5.756 18.906 -0.601 1.00 85.75 86 VAL A O 1
ATOM 675 N N . THR A 1 87 ? 5.003 17.338 0.820 1.00 86.06 87 THR A N 1
ATOM 676 C CA . THR A 1 87 ? 4.355 18.259 1.764 1.00 86.06 87 THR A CA 1
ATOM 677 C C . THR A 1 87 ? 4.566 17.792 3.205 1.00 86.06 87 THR A C 1
ATOM 679 O O . THR A 1 87 ? 4.750 16.593 3.423 1.00 86.06 87 THR A O 1
ATOM 682 N N . PRO A 1 88 ? 4.478 18.685 4.210 1.00 84.25 88 PRO A N 1
ATOM 683 C CA . PRO A 1 88 ? 4.501 18.283 5.615 1.00 84.25 88 PRO A CA 1
ATOM 684 C C . PRO A 1 88 ? 3.422 17.237 5.951 1.00 84.25 88 PRO A C 1
ATOM 686 O O . PRO A 1 88 ? 2.281 17.338 5.496 1.00 84.25 88 PRO A O 1
ATOM 689 N N . VAL A 1 89 ? 3.786 16.248 6.770 1.00 87.38 89 VAL A N 1
ATOM 690 C CA . VAL A 1 89 ? 2.918 15.153 7.252 1.00 87.38 89 VAL A CA 1
ATOM 691 C C . VAL A 1 89 ? 2.776 15.199 8.774 1.00 87.38 89 VAL A C 1
ATOM 693 O O . VAL A 1 89 ? 3.407 16.022 9.423 1.00 87.38 89 VAL A O 1
ATOM 696 N N . GLY A 1 90 ? 1.956 14.324 9.363 1.00 88.06 90 GLY A N 1
ATOM 697 C CA . GLY A 1 90 ? 1.776 14.267 10.822 1.00 88.06 90 GLY A CA 1
ATOM 698 C C . GLY A 1 90 ? 0.665 15.177 11.348 1.00 88.06 90 GLY A C 1
ATOM 699 O O . GLY A 1 90 ? 0.689 15.584 12.508 1.00 88.06 90 GLY A O 1
ATOM 700 N N . GLN A 1 91 ? -0.317 15.505 10.503 1.00 91.38 91 GLN A N 1
ATOM 701 C CA . GLN A 1 91 ? -1.493 16.274 10.906 1.00 91.38 91 GLN A CA 1
ATOM 702 C C . GLN A 1 91 ? -2.790 15.796 10.243 1.00 91.38 91 GLN A C 1
ATOM 704 O O . GLN A 1 91 ? -2.754 15.166 9.182 1.00 91.38 91 GLN A O 1
ATOM 709 N N . GLY A 1 92 ? -3.931 16.134 10.846 1.00 94.12 92 GLY A N 1
ATOM 710 C CA . GLY A 1 92 ? -5.275 15.819 10.344 1.00 94.12 92 GLY A CA 1
ATOM 711 C C . GLY A 1 92 ? -5.693 14.371 10.612 1.00 9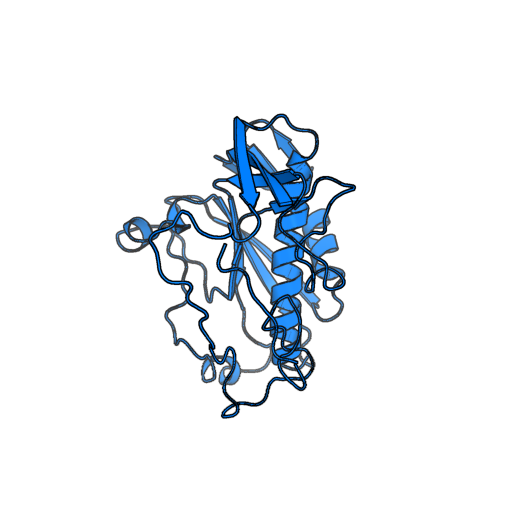4.12 92 GLY A C 1
ATOM 712 O O . GLY A 1 92 ? -4.989 13.634 11.300 1.00 94.12 92 GLY A O 1
ATOM 713 N N . VAL A 1 93 ? -6.813 13.944 10.030 1.00 96.81 93 VAL A N 1
ATOM 714 C CA . VAL A 1 93 ? -7.348 12.582 10.201 1.00 96.81 93 VAL A CA 1
ATOM 715 C C . VAL A 1 93 ? -6.890 11.679 9.055 1.00 96.81 93 VAL A C 1
ATOM 717 O O . VAL A 1 93 ? -6.782 12.116 7.906 1.00 96.81 93 VAL A O 1
ATOM 720 N N . THR A 1 94 ? -6.535 10.436 9.367 1.00 97.69 94 THR A N 1
ATOM 721 C CA . THR A 1 94 ? -6.176 9.398 8.391 1.00 97.69 94 THR A CA 1
ATOM 722 C C . THR A 1 94 ? -7.004 8.155 8.679 1.00 97.69 94 THR A C 1
ATOM 724 O O . THR A 1 94 ? -6.900 7.594 9.766 1.00 97.69 94 THR A O 1
ATOM 727 N N . HIS A 1 95 ? -7.809 7.718 7.719 1.00 98.38 95 HIS A N 1
ATOM 728 C CA . HIS A 1 95 ? -8.578 6.483 7.806 1.00 98.38 95 HIS A CA 1
ATOM 729 C C . HIS A 1 95 ? -7.660 5.299 7.529 1.00 98.38 95 HIS A C 1
ATOM 731 O O . HIS A 1 95 ? -6.863 5.337 6.592 1.00 98.38 95 HIS A O 1
ATOM 737 N N . VAL A 1 96 ? -7.753 4.265 8.360 1.00 98.69 96 VAL A N 1
ATOM 738 C CA . VAL A 1 96 ? -6.911 3.068 8.310 1.00 98.69 96 VAL A CA 1
ATOM 739 C C . VAL A 1 96 ? -7.802 1.840 8.218 1.00 98.69 96 VAL A C 1
ATOM 741 O O . VAL A 1 96 ? -8.630 1.630 9.102 1.00 98.69 96 VAL A O 1
ATOM 744 N N . LEU A 1 97 ? -7.605 1.011 7.192 1.00 98.81 97 LEU A N 1
ATOM 745 C CA . LEU A 1 97 ? -8.285 -0.280 7.069 1.00 98.81 97 LEU A CA 1
ATOM 746 C C . LEU A 1 97 ? -7.448 -1.377 7.737 1.00 98.81 97 LEU A C 1
ATOM 748 O O . LEU A 1 97 ? -6.692 -2.102 7.087 1.00 98.81 97 LEU A O 1
ATOM 752 N N . ARG A 1 98 ? -7.537 -1.467 9.064 1.00 98.75 98 ARG A N 1
ATOM 753 C CA . ARG A 1 98 ? -6.734 -2.393 9.866 1.00 98.75 98 ARG A CA 1
ATOM 754 C C . ARG A 1 98 ? -7.169 -3.832 9.613 1.00 98.75 98 ARG A C 1
ATOM 756 O O . ARG A 1 98 ? -8.345 -4.144 9.717 1.00 98.75 98 ARG A O 1
ATOM 763 N N . GLY A 1 99 ? -6.214 -4.716 9.338 1.00 98.56 99 GLY A N 1
ATOM 764 C CA . GLY A 1 99 ? -6.496 -6.112 8.985 1.00 98.56 99 GLY A CA 1
ATOM 765 C C . GLY A 1 99 ? -6.574 -6.352 7.477 1.00 98.56 99 GLY A C 1
ATOM 766 O O . GLY A 1 99 ? -6.672 -7.499 7.058 1.00 98.56 99 GLY A O 1
ATOM 767 N N . ALA A 1 100 ? -6.470 -5.302 6.656 1.00 98.75 100 ALA A N 1
ATOM 768 C CA . ALA A 1 100 ? -6.314 -5.409 5.211 1.00 98.75 100 ALA A CA 1
ATOM 769 C C . ALA A 1 100 ? -4.894 -5.036 4.768 1.00 98.75 100 ALA A C 1
ATOM 771 O O . ALA A 1 100 ? -4.205 -4.241 5.411 1.00 98.75 100 ALA A O 1
ATOM 772 N N . ALA A 1 101 ? -4.481 -5.573 3.625 1.00 98.75 101 ALA A N 1
ATOM 773 C CA . ALA A 1 101 ? -3.216 -5.254 2.986 1.00 98.75 101 ALA A CA 1
ATOM 774 C C . ALA A 1 101 ? -3.350 -5.223 1.461 1.00 98.75 101 ALA A C 1
ATOM 776 O O . ALA A 1 101 ? -4.016 -6.064 0.861 1.00 98.75 101 ALA A O 1
ATOM 777 N N . VAL A 1 102 ? -2.653 -4.282 0.829 1.00 98.81 102 VAL A N 1
ATOM 778 C CA . VAL A 1 102 ? -2.333 -4.325 -0.599 1.00 98.81 102 VAL A CA 1
ATOM 779 C C . VAL A 1 102 ? -0.954 -4.950 -0.741 1.00 98.81 102 VAL A C 1
ATOM 781 O O . VAL A 1 102 ? 0.044 -4.358 -0.329 1.00 98.81 102 VAL A O 1
ATOM 784 N N . THR A 1 103 ? -0.890 -6.143 -1.323 1.00 98.50 103 THR A N 1
ATOM 785 C CA . THR A 1 103 ? 0.364 -6.846 -1.604 1.00 98.50 103 THR A CA 1
ATOM 786 C C . THR A 1 103 ? 0.690 -6.732 -3.073 1.00 98.50 103 THR A C 1
ATOM 788 O O . THR A 1 103 ? -0.026 -7.253 -3.923 1.00 98.50 103 THR A O 1
ATOM 791 N N . VAL A 1 104 ? 1.806 -6.081 -3.379 1.00 97.56 104 VAL A N 1
ATOM 792 C CA . VAL A 1 104 ? 2.271 -5.954 -4.759 1.00 97.56 104 VAL A CA 1
ATOM 793 C C . VAL A 1 104 ? 3.302 -7.021 -5.028 1.00 97.56 104 VAL A C 1
ATOM 795 O O . VAL A 1 104 ? 4.293 -7.135 -4.309 1.00 97.56 104 VAL A O 1
ATOM 798 N N . VAL A 1 105 ? 3.074 -7.792 -6.080 1.00 93.75 105 VAL A N 1
ATOM 799 C CA . VAL A 1 105 ? 4.024 -8.770 -6.586 1.00 93.75 105 VAL A CA 1
ATOM 800 C C . VAL A 1 105 ? 4.731 -8.179 -7.795 1.00 93.75 105 VAL A C 1
ATOM 802 O O . VAL A 1 105 ? 4.106 -7.767 -8.771 1.00 93.75 105 VAL A O 1
ATOM 805 N N . ASP A 1 106 ? 6.057 -8.165 -7.739 1.00 87.88 106 ASP A N 1
ATOM 806 C CA . ASP A 1 106 ? 6.884 -7.883 -8.902 1.00 87.88 106 ASP A CA 1
ATOM 807 C C . ASP A 1 106 ? 6.986 -9.153 -9.754 1.00 87.88 106 ASP A C 1
ATOM 809 O O . ASP A 1 106 ? 7.800 -10.053 -9.497 1.00 87.88 106 ASP A O 1
ATOM 813 N N . GLY A 1 107 ? 6.134 -9.202 -10.780 1.00 75.38 107 GLY A N 1
ATOM 814 C CA . GLY A 1 107 ? 6.079 -10.278 -11.769 1.00 75.38 107 GLY A CA 1
ATOM 815 C C . GLY A 1 107 ? 7.334 -10.401 -12.638 1.00 75.38 107 GLY A C 1
ATOM 816 O O . GLY A 1 107 ? 7.425 -11.346 -13.413 1.00 75.38 107 GLY A O 1
ATOM 817 N N . GLY A 1 108 ? 8.309 -9.496 -12.489 1.00 70.06 108 GLY A N 1
ATOM 818 C CA . GLY A 1 108 ? 9.478 -9.408 -13.356 1.00 70.06 108 GLY A CA 1
ATOM 819 C C . GLY A 1 108 ? 9.203 -8.572 -14.608 1.00 70.06 108 GLY A C 1
ATOM 820 O O . GLY A 1 108 ? 8.082 -8.129 -14.852 1.00 70.06 108 GLY A O 1
ATOM 821 N N . GLN A 1 109 ? 10.253 -8.325 -15.392 1.00 58.59 109 GLN A N 1
ATOM 822 C CA . GLN A 1 109 ? 10.121 -7.676 -16.698 1.00 58.59 109 GLN A CA 1
ATOM 823 C C . GLN A 1 109 ? 9.723 -8.701 -17.769 1.00 58.59 109 GLN A C 1
ATOM 825 O O . GLN A 1 109 ? 10.252 -9.819 -17.751 1.00 58.59 109 GLN A O 1
ATOM 830 N N . PRO A 1 110 ? 8.860 -8.347 -18.740 1.00 49.69 110 PRO A N 1
ATOM 831 C CA . PRO A 1 110 ? 8.722 -9.129 -19.962 1.00 49.69 110 PRO A CA 1
ATOM 832 C C . PRO A 1 110 ? 10.079 -9.191 -20.681 1.00 49.69 110 PRO A C 1
ATOM 834 O O . PRO A 1 110 ? 10.671 -8.150 -20.946 1.00 49.69 110 PRO A O 1
ATOM 837 N N . GLY A 1 111 ? 10.577 -10.391 -21.006 1.00 45.88 111 GLY A N 1
ATOM 838 C CA . GLY A 1 111 ? 11.769 -10.538 -21.857 1.00 45.88 111 GLY A CA 1
ATOM 839 C C . GLY A 1 111 ? 13.035 -11.121 -21.224 1.00 45.88 111 GLY A C 1
ATOM 840 O O . GLY A 1 111 ? 14.063 -11.143 -21.893 1.00 45.88 111 GLY A O 1
ATOM 841 N N . GLY A 1 112 ? 12.990 -11.675 -20.010 1.00 38.78 112 GLY A N 1
ATOM 842 C CA . GLY A 1 112 ? 13.965 -12.714 -19.671 1.00 38.78 112 GLY A CA 1
ATOM 843 C C . GLY A 1 112 ? 14.360 -12.836 -18.211 1.00 38.78 112 GLY A C 1
ATOM 844 O O . GLY A 1 112 ? 14.405 -11.876 -17.443 1.00 38.78 112 GLY A O 1
ATOM 845 N N . GLU A 1 113 ? 14.727 -14.069 -17.886 1.00 43.22 113 GLU A N 1
ATOM 846 C CA . GLU A 1 113 ? 15.217 -14.595 -16.611 1.00 43.22 113 GLU A CA 1
ATOM 847 C C . GLU A 1 113 ? 16.355 -13.758 -15.973 1.00 43.22 113 GLU A C 1
ATOM 849 O O . GLU A 1 113 ? 16.551 -13.799 -14.760 1.00 43.22 113 GLU A O 1
ATOM 854 N N . LEU A 1 114 ? 17.011 -12.885 -16.748 1.00 45.44 114 LEU A N 1
ATOM 855 C CA . LEU A 1 114 ? 18.025 -11.911 -16.314 1.00 45.44 114 LEU A CA 1
ATOM 856 C C . LEU A 1 114 ? 17.508 -10.861 -15.303 1.00 45.44 114 LEU A C 1
ATOM 858 O O . LEU A 1 114 ? 18.286 -10.302 -14.529 1.00 45.44 114 LEU A O 1
ATOM 862 N N . GLY A 1 115 ? 16.195 -10.597 -15.257 1.00 47.78 115 GLY A N 1
ATOM 863 C CA . GLY A 1 115 ? 15.587 -9.704 -14.257 1.00 47.78 115 GLY A CA 1
ATOM 864 C C . GLY A 1 115 ? 15.532 -10.284 -12.833 1.00 47.78 115 GLY A C 1
ATOM 865 O O . GLY A 1 115 ? 15.302 -9.539 -11.875 1.00 47.78 115 GLY A O 1
ATOM 866 N N . TYR A 1 116 ? 15.740 -11.598 -12.679 1.00 51.12 116 TYR A N 1
ATOM 867 C CA . TYR A 1 116 ? 15.710 -12.283 -11.384 1.00 51.12 116 TYR A CA 1
ATOM 868 C C . TYR A 1 116 ? 17.089 -12.337 -10.706 1.00 51.12 116 TYR A C 1
ATOM 870 O O . TYR A 1 116 ? 17.147 -12.288 -9.476 1.00 51.12 116 TYR A O 1
ATOM 878 N N . GLU A 1 117 ? 18.187 -12.348 -11.471 1.00 43.06 117 GLU A N 1
ATOM 879 C CA . GLU A 1 117 ? 19.565 -12.453 -10.952 1.00 43.06 117 GLU A CA 1
ATOM 880 C C . GLU A 1 117 ? 20.063 -11.178 -10.243 1.00 43.06 117 GLU A C 1
ATOM 882 O O . GLU A 1 117 ? 20.909 -11.244 -9.354 1.00 43.06 117 GLU A O 1
ATOM 887 N N . SER A 1 118 ? 19.502 -10.007 -10.568 1.00 46.56 118 SER A N 1
ATOM 888 C CA . SER A 1 118 ? 19.904 -8.708 -9.992 1.00 46.56 118 SER A CA 1
ATOM 889 C C . SER A 1 118 ? 19.139 -8.307 -8.723 1.00 46.56 118 SER A C 1
ATOM 891 O O . SER A 1 118 ? 19.334 -7.212 -8.180 1.00 46.56 118 SER A O 1
ATOM 893 N N . ARG A 1 119 ? 18.252 -9.168 -8.208 1.00 54.50 119 ARG A N 1
ATOM 894 C CA . ARG A 1 119 ? 17.422 -8.840 -7.044 1.00 54.50 119 ARG A CA 1
ATOM 895 C C . ARG A 1 119 ? 18.253 -8.800 -5.765 1.00 54.50 119 ARG A C 1
ATOM 897 O O . ARG A 1 119 ? 18.484 -9.820 -5.115 1.00 54.50 119 ARG A O 1
ATOM 904 N N . ARG A 1 120 ? 18.606 -7.588 -5.325 1.00 47.16 120 ARG A N 1
ATOM 905 C CA . ARG A 1 120 ? 19.041 -7.340 -3.941 1.00 47.16 120 ARG A CA 1
ATOM 906 C C . ARG A 1 120 ? 17.972 -7.896 -2.982 1.00 47.16 120 ARG A C 1
ATOM 908 O O . ARG A 1 120 ? 16.837 -7.408 -2.948 1.00 47.16 120 ARG A O 1
ATOM 915 N N . GLY A 1 121 ? 18.320 -8.955 -2.247 1.00 48.38 121 GLY A N 1
ATOM 916 C CA . GLY A 1 121 ? 17.451 -9.616 -1.262 1.00 48.38 121 GLY A CA 1
ATOM 917 C C . GLY A 1 121 ? 17.069 -11.076 -1.552 1.00 48.38 121 GLY A C 1
ATOM 918 O O . GLY A 1 121 ? 16.408 -11.681 -0.713 1.00 48.38 121 GLY A O 1
ATOM 919 N N . GLY A 1 122 ? 17.490 -11.657 -2.683 1.00 51.34 122 GLY A N 1
ATOM 920 C CA . GLY A 1 122 ? 17.343 -13.093 -2.960 1.00 51.34 122 GLY A CA 1
ATOM 921 C C . GLY A 1 122 ? 15.898 -13.591 -3.131 1.00 51.34 122 GLY A C 1
ATOM 922 O O . GLY A 1 122 ? 14.956 -12.814 -3.290 1.00 51.34 122 GLY A O 1
ATOM 923 N N . VAL A 1 123 ? 15.733 -14.919 -3.102 1.00 56.66 123 VAL A N 1
ATOM 924 C CA . VAL A 1 123 ? 14.480 -15.656 -3.384 1.00 56.66 123 VAL A CA 1
ATOM 925 C C . VAL A 1 123 ? 13.441 -15.543 -2.241 1.00 56.66 123 VAL A C 1
ATOM 927 O O . VAL A 1 123 ? 12.364 -16.127 -2.293 1.00 56.66 123 VAL A O 1
ATOM 930 N N . SER A 1 124 ? 13.739 -14.776 -1.188 1.00 66.75 124 SER A N 1
ATOM 931 C CA . SER A 1 124 ? 13.053 -14.841 0.113 1.00 66.75 124 SER A CA 1
ATOM 932 C C . SER A 1 124 ? 11.891 -13.853 0.293 1.00 66.75 124 SER A C 1
ATOM 934 O O . SER A 1 124 ? 11.411 -13.671 1.408 1.00 66.75 124 SER A O 1
ATOM 936 N N . LYS A 1 125 ? 11.422 -13.197 -0.776 1.00 84.81 125 LYS A N 1
ATOM 937 C CA . LYS A 1 125 ? 10.310 -12.226 -0.719 1.00 84.81 125 LYS A CA 1
ATOM 938 C C . LYS A 1 125 ? 8.970 -12.901 -1.002 1.00 84.81 125 LYS A C 1
ATOM 940 O O . LYS A 1 125 ? 8.316 -12.583 -1.990 1.00 84.81 125 LYS A O 1
ATOM 945 N N . ILE A 1 126 ? 8.600 -13.884 -0.188 1.00 90.75 126 ILE A N 1
ATOM 946 C CA . ILE A 1 126 ? 7.369 -14.655 -0.377 1.00 90.75 126 ILE A CA 1
ATOM 947 C C . ILE A 1 126 ? 6.418 -14.407 0.791 1.00 90.75 126 ILE A C 1
ATOM 949 O O . ILE A 1 126 ? 6.812 -14.541 1.947 1.00 90.75 126 ILE A O 1
ATOM 953 N N . LEU A 1 127 ? 5.168 -14.085 0.472 1.00 94.50 127 LEU A N 1
ATOM 954 C CA . LEU A 1 127 ? 4.049 -14.146 1.402 1.00 94.50 127 LEU A CA 1
ATOM 955 C C . LEU A 1 127 ? 3.549 -15.590 1.445 1.00 94.50 127 LEU A C 1
ATOM 957 O O . LEU A 1 127 ? 3.114 -16.124 0.426 1.00 94.50 127 LEU A O 1
ATOM 961 N N . GLU A 1 128 ? 3.633 -16.211 2.614 1.00 96.12 128 GLU A N 1
ATOM 962 C CA . GLU A 1 128 ? 3.078 -17.535 2.879 1.00 96.12 128 GLU A CA 1
ATOM 963 C C . GLU A 1 128 ? 1.815 -17.380 3.730 1.00 96.12 128 GLU A C 1
ATOM 965 O O . GLU A 1 128 ? 1.880 -16.783 4.806 1.00 96.12 128 GLU A O 1
ATOM 970 N N . MET A 1 129 ? 0.684 -17.906 3.251 1.00 97.31 129 MET A N 1
ATOM 971 C CA . MET A 1 129 ? -0.622 -17.755 3.912 1.00 97.31 129 MET A CA 1
ATOM 972 C C . MET A 1 129 ? -1.034 -18.987 4.726 1.00 97.31 129 MET A C 1
ATOM 974 O O . MET A 1 129 ? -1.998 -18.924 5.490 1.00 97.31 129 MET A O 1
ATOM 978 N N . SER A 1 130 ? -0.288 -20.095 4.618 1.00 96.25 130 SER A N 1
ATOM 979 C CA . SER A 1 130 ? -0.587 -21.343 5.322 1.00 96.25 130 SER A CA 1
ATOM 980 C C . SER A 1 130 ? 0.637 -22.020 5.956 1.00 96.25 130 SER A C 1
ATOM 982 O O . SER A 1 130 ? 1.794 -21.672 5.727 1.00 96.25 130 SER A O 1
ATOM 984 N N . GLY A 1 131 ? 0.385 -23.018 6.803 1.00 95.56 131 GLY A N 1
ATOM 985 C CA . GLY A 1 131 ? 1.444 -23.820 7.416 1.00 95.56 131 GLY A CA 1
ATOM 986 C C . GLY A 1 131 ? 2.270 -23.085 8.480 1.00 95.56 131 GLY A C 1
ATOM 987 O O . GLY A 1 131 ? 1.848 -22.095 9.072 1.00 95.56 131 GLY A O 1
ATOM 988 N N . GLU A 1 132 ? 3.450 -23.627 8.787 1.00 95.12 132 GLU A N 1
ATOM 989 C CA . GLU A 1 132 ? 4.278 -23.176 9.917 1.00 95.12 132 GLU A CA 1
ATOM 990 C C . GLU A 1 132 ? 4.974 -21.832 9.668 1.00 95.12 132 GLU A C 1
ATOM 992 O O . GLU A 1 132 ? 5.222 -21.080 10.608 1.00 95.12 132 GLU A O 1
ATOM 997 N N . ALA A 1 133 ? 5.278 -21.515 8.408 1.00 92.25 133 ALA A N 1
ATOM 998 C CA . ALA A 1 133 ? 5.873 -20.233 8.053 1.00 92.25 133 ALA A CA 1
ATOM 999 C C . ALA A 1 133 ? 4.863 -19.082 8.196 1.00 92.25 133 ALA A C 1
ATOM 1001 O O . ALA A 1 133 ? 5.234 -18.035 8.726 1.00 92.25 133 ALA A O 1
ATOM 1002 N N . ALA A 1 134 ? 3.593 -19.296 7.826 1.00 95.38 134 ALA A N 1
ATOM 1003 C CA . ALA A 1 134 ? 2.525 -18.317 8.028 1.00 95.38 134 ALA A CA 1
ATOM 1004 C C . ALA A 1 134 ? 2.386 -17.926 9.506 1.00 95.38 134 ALA A C 1
ATOM 1006 O O . ALA A 1 134 ? 2.500 -16.756 9.840 1.00 95.38 134 ALA A O 1
ATOM 1007 N N . LYS A 1 135 ? 2.333 -18.901 10.427 1.00 95.12 135 LYS A N 1
ATOM 1008 C CA . LYS A 1 135 ? 2.233 -18.654 11.885 1.00 95.12 135 LYS A CA 1
ATOM 1009 C C . LYS A 1 135 ? 3.336 -17.763 12.480 1.00 95.12 135 LYS A C 1
ATOM 1011 O O . LYS A 1 135 ? 3.226 -17.338 13.626 1.00 95.12 135 LYS A O 1
ATOM 1016 N N . ARG A 1 136 ? 4.435 -17.539 11.752 1.00 93.56 136 ARG A N 1
ATOM 1017 C CA . ARG A 1 136 ? 5.583 -16.719 12.173 1.00 93.56 136 ARG A CA 1
ATOM 1018 C C . ARG A 1 136 ? 5.586 -15.328 11.536 1.00 93.56 136 ARG A C 1
ATOM 1020 O O . ARG A 1 136 ? 6.526 -14.570 11.760 1.00 93.56 136 ARG A O 1
ATOM 1027 N N . SER A 1 137 ? 4.568 -14.998 10.746 1.00 93.75 137 SER A N 1
ATOM 1028 C CA . SER A 1 137 ? 4.437 -13.743 10.018 1.00 93.75 137 SER A CA 1
ATOM 1029 C C . SER A 1 137 ? 3.129 -13.060 10.391 1.00 93.75 137 SER A C 1
ATOM 1031 O O . SER A 1 137 ? 2.059 -13.591 10.136 1.00 93.75 137 SER A O 1
ATOM 1033 N N . SER A 1 138 ? 3.191 -11.829 10.900 1.00 94.81 138 SER A N 1
ATOM 1034 C CA . SER A 1 138 ? 1.981 -11.031 11.142 1.00 94.81 138 SER A CA 1
ATOM 1035 C C . SER A 1 138 ? 1.218 -10.685 9.859 1.00 94.81 138 SER A C 1
ATOM 1037 O O . SER A 1 138 ? 0.085 -10.223 9.928 1.00 94.81 138 SER A O 1
ATOM 1039 N N . TYR A 1 139 ? 1.835 -10.862 8.684 1.00 96.94 139 TYR A N 1
ATOM 1040 C CA . TYR A 1 139 ? 1.160 -10.629 7.412 1.00 96.94 139 TYR A CA 1
ATOM 1041 C C . TYR A 1 139 ? 0.160 -11.736 7.078 1.00 96.94 139 TYR A C 1
ATOM 1043 O O . TYR A 1 139 ? -0.856 -11.428 6.481 1.00 96.94 139 TYR A O 1
ATOM 1051 N N . SER A 1 140 ? 0.366 -12.990 7.502 1.00 97.19 140 SER A N 1
ATOM 1052 C CA . SER A 1 140 ? -0.568 -14.071 7.139 1.00 97.19 140 SER A CA 1
ATOM 1053 C C . SER A 1 140 ? -1.958 -13.926 7.759 1.00 97.19 140 SER A C 1
ATOM 1055 O O . SER A 1 140 ? -2.891 -14.592 7.323 1.00 97.19 140 SER A O 1
ATOM 1057 N N . ASP A 1 141 ? -2.093 -13.072 8.774 1.00 97.19 141 ASP A N 1
ATOM 1058 C CA . ASP A 1 141 ? -3.356 -12.794 9.457 1.00 97.19 141 ASP A CA 1
ATOM 1059 C C . ASP A 1 141 ? -4.165 -11.672 8.775 1.00 97.19 141 ASP A C 1
ATOM 1061 O O . ASP A 1 141 ? -5.260 -11.336 9.227 1.00 97.19 141 ASP A O 1
ATOM 1065 N N . LEU A 1 142 ? -3.652 -11.086 7.684 1.00 98.50 142 LEU A N 1
ATOM 1066 C CA . LEU A 1 142 ? -4.299 -9.993 6.958 1.00 98.50 142 LEU A CA 1
ATOM 1067 C C . LEU A 1 142 ? -5.138 -10.500 5.777 1.00 98.50 142 LEU A C 1
ATOM 1069 O O . LEU A 1 142 ? -4.836 -11.503 5.135 1.00 98.50 142 LEU A O 1
ATOM 1073 N N . GLN A 1 143 ? -6.185 -9.749 5.445 1.00 98.69 143 GLN A N 1
ATOM 1074 C CA . GLN A 1 143 ? -6.913 -9.875 4.186 1.00 98.69 143 GLN A CA 1
ATOM 1075 C C . GLN A 1 143 ? -6.103 -9.191 3.079 1.00 98.69 143 GLN A C 1
ATOM 1077 O O . GLN A 1 143 ? -5.954 -7.966 3.086 1.00 98.69 143 GLN A O 1
ATOM 1082 N N . HIS A 1 144 ? -5.574 -9.959 2.130 1.00 98.75 144 HIS A N 1
ATOM 1083 C CA . HIS A 1 144 ? -4.709 -9.427 1.082 1.00 98.75 144 HIS A CA 1
ATOM 1084 C C . HIS A 1 144 ? -5.463 -9.205 -0.223 1.00 98.75 144 HIS A C 1
ATOM 1086 O O . HIS A 1 144 ? -5.979 -10.153 -0.808 1.00 98.75 144 HIS A O 1
ATOM 1092 N N . LEU A 1 145 ? -5.404 -7.978 -0.739 1.00 98.81 145 LEU A N 1
ATOM 1093 C CA . LEU A 1 145 ? -5.518 -7.723 -2.168 1.00 98.81 145 LEU A CA 1
ATOM 1094 C C . LEU A 1 145 ? -4.126 -7.912 -2.778 1.00 98.81 145 LEU A C 1
ATOM 1096 O O . LEU A 1 145 ? -3.245 -7.066 -2.609 1.00 98.81 145 LEU A O 1
ATOM 1100 N N . VAL A 1 146 ? -3.924 -9.018 -3.483 1.00 98.56 146 VAL A N 1
ATOM 1101 C CA . VAL A 1 146 ? -2.690 -9.290 -4.217 1.00 98.56 146 VAL A CA 1
ATOM 1102 C C . VAL A 1 146 ? -2.816 -8.697 -5.614 1.00 98.56 146 VAL A C 1
ATOM 1104 O O . VAL A 1 146 ? -3.753 -9.003 -6.345 1.00 98.56 146 VAL A O 1
ATOM 1107 N N . MET A 1 147 ? -1.866 -7.852 -6.002 1.00 97.75 147 MET A N 1
ATOM 1108 C CA . MET A 1 147 ? -1.815 -7.259 -7.334 1.00 97.75 147 MET A CA 1
ATOM 1109 C C . MET A 1 147 ? -0.514 -7.602 -8.048 1.00 97.75 147 MET A C 1
ATOM 1111 O O . MET A 1 147 ? 0.569 -7.530 -7.463 1.00 97.75 147 MET A O 1
ATOM 1115 N N . VAL A 1 148 ? -0.624 -7.924 -9.336 1.00 95.88 148 VAL A N 1
ATOM 1116 C CA . VAL A 1 148 ? 0.506 -8.235 -10.221 1.00 95.88 148 VAL A CA 1
ATOM 1117 C C . VAL A 1 148 ? 0.482 -7.275 -11.414 1.00 95.88 148 VAL A C 1
ATOM 1119 O O . VAL A 1 148 ? -0.070 -7.602 -12.468 1.00 95.88 148 VAL A O 1
ATOM 1122 N N . PRO A 1 149 ? 1.014 -6.048 -11.270 1.00 94.81 149 PRO A N 1
ATOM 1123 C CA . PRO A 1 149 ? 1.093 -5.115 -12.385 1.00 94.81 149 PRO A CA 1
ATOM 1124 C C . PRO A 1 149 ? 2.137 -5.575 -13.404 1.00 94.81 149 PRO A C 1
ATOM 1126 O O . PRO A 1 149 ? 3.215 -6.048 -13.040 1.00 94.81 149 PRO A O 1
ATOM 1129 N N . ARG A 1 150 ? 1.835 -5.391 -14.689 1.00 93.06 150 ARG A N 1
ATOM 1130 C CA . ARG A 1 150 ? 2.726 -5.718 -15.806 1.00 93.06 150 ARG A CA 1
ATOM 1131 C C . ARG A 1 150 ? 3.042 -4.443 -16.569 1.00 93.06 150 ARG A C 1
ATOM 1133 O O . ARG A 1 150 ? 2.140 -3.809 -17.117 1.00 93.06 150 ARG A O 1
ATOM 1140 N N . ALA A 1 151 ? 4.312 -4.058 -16.576 1.00 91.88 151 ALA A N 1
ATOM 1141 C CA . ALA A 1 151 ? 4.789 -2.926 -17.357 1.00 91.88 151 ALA A CA 1
ATOM 1142 C C . ALA A 1 151 ? 4.916 -3.281 -18.843 1.00 91.88 151 ALA A C 1
ATOM 1144 O O . ALA A 1 151 ? 5.016 -4.455 -19.205 1.00 91.88 151 ALA A O 1
ATOM 1145 N N . HIS A 1 152 ? 4.931 -2.260 -19.698 1.00 90.56 152 HIS A N 1
ATOM 1146 C CA . HIS A 1 152 ? 5.322 -2.447 -21.092 1.00 90.56 152 HIS A CA 1
ATOM 1147 C C . HIS A 1 152 ? 6.792 -2.915 -21.193 1.00 90.56 152 HIS A C 1
ATOM 1149 O O . HIS A 1 152 ? 7.608 -2.482 -20.377 1.00 90.56 152 HIS A O 1
ATOM 1155 N N . PRO A 1 153 ? 7.149 -3.759 -22.185 1.00 84.88 153 PRO A N 1
ATOM 1156 C CA . PRO A 1 153 ? 8.496 -4.336 -22.296 1.00 84.88 153 PRO A CA 1
ATOM 1157 C C . PRO A 1 153 ? 9.633 -3.307 -22.377 1.00 84.88 153 PRO A C 1
ATOM 1159 O O . PRO A 1 153 ? 10.719 -3.557 -21.867 1.00 84.88 153 PRO A O 1
ATOM 1162 N N . ASP A 1 154 ? 9.373 -2.141 -22.975 1.00 87.94 154 ASP A N 1
ATOM 1163 C CA . ASP A 1 154 ? 10.395 -1.118 -23.240 1.00 87.94 154 ASP A CA 1
ATOM 1164 C C . ASP A 1 154 ? 10.633 -0.163 -22.053 1.00 87.94 154 ASP A C 1
ATOM 1166 O O . ASP A 1 154 ? 11.397 0.795 -22.165 1.00 87.94 154 ASP A O 1
ATOM 1170 N N . ILE A 1 155 ? 9.963 -0.378 -20.912 1.00 88.88 155 ILE A N 1
ATOM 1171 C CA . ILE A 1 155 ? 10.112 0.485 -19.736 1.00 88.88 155 ILE A CA 1
ATOM 1172 C C . ILE A 1 155 ? 11.336 0.061 -18.926 1.00 88.88 155 ILE A C 1
ATOM 1174 O O . ILE A 1 155 ? 11.431 -1.070 -18.437 1.00 88.88 155 ILE A O 1
ATOM 1178 N N . GLU A 1 156 ? 12.243 1.013 -18.713 1.00 86.62 156 GLU A N 1
ATOM 1179 C CA . GLU A 1 156 ? 13.441 0.812 -17.902 1.00 86.62 156 GLU A CA 1
ATOM 1180 C C . GLU A 1 156 ? 13.101 0.320 -16.491 1.00 86.62 156 GLU A C 1
ATOM 1182 O O . GLU A 1 156 ? 12.080 0.667 -15.889 1.00 86.62 156 GLU A O 1
ATOM 1187 N N . ARG A 1 157 ? 13.975 -0.521 -15.929 1.00 85.94 157 ARG A N 1
ATOM 1188 C CA . ARG A 1 157 ? 13.673 -1.240 -14.687 1.00 85.94 157 ARG A CA 1
ATOM 1189 C C . ARG A 1 157 ? 13.374 -0.314 -13.510 1.00 85.94 157 ARG A C 1
ATOM 1191 O O . ARG A 1 157 ? 12.438 -0.596 -12.766 1.00 85.94 157 ARG A O 1
ATOM 1198 N N . HIS A 1 158 ? 14.129 0.766 -13.342 1.00 85.06 158 HIS A N 1
ATOM 1199 C CA . HIS A 1 158 ? 13.889 1.729 -12.266 1.00 85.06 158 HIS A CA 1
ATOM 1200 C C . HIS A 1 158 ? 12.504 2.387 -12.399 1.00 85.06 158 HIS A C 1
ATOM 1202 O O . HIS A 1 158 ? 11.754 2.443 -11.424 1.00 85.06 158 HIS A O 1
ATOM 1208 N N . ALA A 1 159 ? 12.097 2.722 -13.628 1.00 89.94 159 ALA A N 1
ATOM 1209 C CA . ALA A 1 159 ? 10.785 3.280 -13.924 1.00 89.94 159 ALA A CA 1
ATOM 1210 C C . ALA A 1 159 ? 9.651 2.272 -13.684 1.00 89.94 159 ALA A C 1
ATOM 1212 O O . ALA A 1 159 ? 8.571 2.666 -13.242 1.00 89.94 159 ALA A O 1
ATOM 1213 N N . VAL A 1 160 ? 9.884 0.973 -13.903 1.00 90.00 160 VAL A N 1
ATOM 1214 C CA . VAL A 1 160 ? 8.928 -0.079 -13.517 1.00 90.00 160 VAL A CA 1
ATOM 1215 C C . VAL A 1 160 ? 8.793 -0.185 -12.005 1.00 90.00 160 VAL A C 1
ATOM 1217 O O . VAL A 1 160 ? 7.673 -0.215 -11.506 1.00 90.00 160 VAL A O 1
ATOM 1220 N N . LEU A 1 161 ? 9.897 -0.191 -11.253 1.00 89.31 161 LEU A N 1
ATOM 1221 C CA . LEU A 1 161 ? 9.842 -0.225 -9.785 1.00 89.31 161 LEU A CA 1
ATOM 1222 C C . LEU A 1 161 ? 9.102 0.996 -9.218 1.00 89.31 161 LEU A C 1
ATOM 1224 O O . LEU A 1 161 ? 8.304 0.864 -8.288 1.00 89.31 161 LEU A O 1
ATOM 1228 N N . ASN A 1 162 ? 9.315 2.170 -9.812 1.00 91.50 162 ASN A N 1
ATOM 1229 C CA . ASN A 1 162 ? 8.573 3.380 -9.482 1.00 91.50 162 ASN A CA 1
ATOM 1230 C C . ASN A 1 162 ? 7.074 3.240 -9.828 1.00 91.50 162 ASN A C 1
ATOM 1232 O O . ASN A 1 162 ? 6.219 3.539 -8.997 1.00 91.50 162 ASN A O 1
ATOM 1236 N N . ALA A 1 163 ? 6.727 2.695 -10.999 1.00 94.56 163 ALA A N 1
ATOM 1237 C CA . ALA A 1 163 ? 5.334 2.417 -11.362 1.00 94.56 163 ALA A CA 1
ATOM 1238 C C . ALA A 1 163 ? 4.652 1.438 -10.387 1.00 94.56 163 ALA A C 1
ATOM 1240 O O . ALA A 1 163 ? 3.508 1.665 -9.995 1.00 94.56 163 ALA A O 1
ATOM 1241 N N . LEU A 1 164 ? 5.356 0.392 -9.931 1.00 94.62 164 LEU A N 1
ATOM 1242 C CA . LEU A 1 164 ? 4.854 -0.535 -8.908 1.00 94.62 164 LEU A CA 1
ATOM 1243 C C . LEU A 1 164 ? 4.586 0.174 -7.574 1.00 94.62 164 LEU A C 1
ATOM 1245 O O . LEU A 1 164 ? 3.559 -0.084 -6.948 1.00 94.62 164 LEU A O 1
ATOM 1249 N N . ARG A 1 165 ? 5.469 1.093 -7.157 1.00 94.88 165 ARG A N 1
ATOM 1250 C CA . ARG A 1 165 ? 5.281 1.915 -5.949 1.00 94.88 165 ARG A CA 1
ATOM 1251 C C . ARG A 1 165 ? 4.078 2.846 -6.068 1.00 94.88 165 ARG A C 1
ATOM 1253 O O . ARG A 1 165 ? 3.290 2.971 -5.137 1.00 94.88 165 ARG A O 1
ATOM 1260 N N . VAL A 1 166 ? 3.922 3.512 -7.208 1.00 96.12 166 VAL A N 1
ATOM 1261 C CA . VAL A 1 166 ? 2.765 4.382 -7.442 1.00 96.12 166 VAL A CA 1
ATOM 1262 C C . VAL A 1 166 ? 1.478 3.554 -7.436 1.00 96.12 166 VAL A C 1
ATOM 1264 O O . VAL A 1 166 ? 0.509 3.940 -6.785 1.00 96.12 166 VAL A O 1
ATOM 1267 N N . ALA A 1 167 ? 1.471 2.397 -8.101 1.00 97.56 167 ALA A N 1
ATOM 1268 C CA . ALA A 1 167 ? 0.327 1.492 -8.134 1.00 97.56 167 ALA A CA 1
ATOM 1269 C C . ALA A 1 167 ? -0.057 0.977 -6.738 1.00 97.56 167 ALA A C 1
ATOM 1271 O O . ALA A 1 167 ? -1.244 0.966 -6.407 1.00 97.56 167 ALA A O 1
ATOM 1272 N N . SER A 1 168 ? 0.928 0.608 -5.910 1.00 97.12 168 SER A N 1
ATOM 1273 C CA . SER A 1 168 ? 0.698 0.123 -4.545 1.00 97.12 168 SER A CA 1
ATOM 1274 C C . SER A 1 168 ? 0.037 1.188 -3.667 1.00 97.12 168 SER A C 1
ATOM 1276 O O . SER A 1 168 ? -0.999 0.930 -3.052 1.00 97.12 168 SER A O 1
ATOM 1278 N N . CYS A 1 169 ? 0.577 2.411 -3.670 1.00 97.75 169 CYS A N 1
ATOM 1279 C CA . CYS A 1 169 ? 0.017 3.535 -2.925 1.00 97.75 169 CYS A CA 1
ATOM 1280 C C . CYS A 1 169 ? -1.374 3.929 -3.444 1.00 97.75 169 CYS A C 1
ATOM 1282 O O . CYS A 1 169 ? -2.271 4.166 -2.639 1.00 97.75 169 CYS A O 1
ATOM 1284 N N . ARG A 1 170 ? -1.594 3.959 -4.768 1.00 98.19 170 ARG A N 1
ATOM 1285 C CA . ARG A 1 170 ? -2.916 4.269 -5.345 1.00 98.19 170 ARG A CA 1
ATOM 1286 C C . ARG A 1 170 ? -3.973 3.259 -4.927 1.00 98.19 170 ARG A C 1
ATOM 1288 O O . ARG A 1 170 ? -5.046 3.668 -4.500 1.00 98.19 170 ARG A O 1
ATOM 1295 N N . ALA A 1 171 ? -3.671 1.966 -5.022 1.00 98.69 171 ALA A N 1
ATOM 1296 C CA . ALA A 1 171 ? -4.592 0.917 -4.600 1.00 98.69 171 ALA A CA 1
ATOM 1297 C C . ALA A 1 171 ? -4.903 1.021 -3.097 1.00 98.69 171 ALA A C 1
ATOM 1299 O O . ALA A 1 171 ? -6.066 0.962 -2.708 1.00 98.69 171 ALA A O 1
ATOM 1300 N N . ALA A 1 172 ? -3.889 1.258 -2.257 1.00 98.75 172 ALA A N 1
ATOM 1301 C CA . ALA A 1 172 ? -4.065 1.438 -0.816 1.00 98.75 172 ALA A CA 1
ATOM 1302 C C . ALA A 1 172 ? -5.000 2.616 -0.480 1.00 98.75 172 ALA A C 1
ATOM 1304 O O . ALA A 1 172 ? -5.910 2.467 0.335 1.00 98.75 172 ALA A O 1
ATOM 1305 N N . VAL A 1 173 ? -4.815 3.765 -1.138 1.00 98.62 173 VAL A N 1
ATOM 1306 C CA . VAL A 1 173 ? -5.685 4.940 -0.968 1.00 98.62 173 VAL A CA 1
ATOM 1307 C C . VAL A 1 173 ? -7.090 4.662 -1.483 1.00 98.62 173 VAL A C 1
ATOM 1309 O O . VAL A 1 173 ? -8.055 4.913 -0.769 1.00 98.62 173 VAL A O 1
ATOM 1312 N N . PHE A 1 174 ? -7.215 4.104 -2.689 1.00 98.69 174 PHE A N 1
ATOM 1313 C CA . PHE A 1 174 ? -8.499 3.788 -3.314 1.00 98.69 174 PHE A CA 1
ATOM 1314 C C . PHE A 1 174 ? -9.379 2.920 -2.406 1.00 98.69 174 PHE A C 1
ATOM 1316 O O . PHE A 1 174 ? -10.556 3.213 -2.211 1.00 98.69 174 PHE A O 1
ATOM 1323 N N . LEU A 1 175 ? -8.801 1.883 -1.791 1.00 98.75 175 LEU A N 1
ATOM 1324 C CA . LEU A 1 175 ? -9.525 1.049 -0.835 1.00 98.75 175 LEU A CA 1
ATOM 1325 C C . LEU A 1 175 ? -9.913 1.836 0.421 1.00 98.75 175 LEU A C 1
ATOM 1327 O O . LEU A 1 175 ? -11.069 1.796 0.836 1.00 98.75 175 LEU A O 1
ATOM 1331 N N . ALA A 1 176 ? -8.978 2.573 1.021 1.00 98.69 176 ALA A N 1
ATOM 1332 C CA . ALA A 1 176 ? -9.228 3.300 2.264 1.00 98.69 176 ALA A CA 1
ATOM 1333 C C . ALA A 1 176 ? -10.196 4.485 2.116 1.00 98.69 176 ALA A C 1
ATOM 1335 O O . ALA A 1 176 ? -10.841 4.866 3.092 1.00 98.69 176 ALA A O 1
ATOM 1336 N N . GLN A 1 177 ? -10.375 5.022 0.907 1.00 98.38 177 GLN A N 1
ATOM 1337 C CA . GLN A 1 177 ? -11.382 6.048 0.624 1.00 98.38 177 GLN A CA 1
ATOM 1338 C C . GLN A 1 177 ? -12.811 5.576 0.921 1.00 98.38 177 GLN A C 1
ATOM 1340 O O . GLN A 1 177 ? -13.659 6.394 1.277 1.00 98.38 177 GLN A O 1
ATOM 1345 N N . THR A 1 178 ? -13.075 4.265 0.871 1.00 98.31 178 THR A N 1
ATOM 1346 C CA . THR A 1 178 ? -14.380 3.692 1.251 1.00 98.31 178 THR A CA 1
ATOM 1347 C C . THR A 1 178 ? -14.765 3.971 2.708 1.00 98.31 178 THR A C 1
ATOM 1349 O O . THR A 1 178 ? -15.950 3.955 3.040 1.00 98.31 178 THR A O 1
ATOM 1352 N N . ALA A 1 179 ? -13.786 4.267 3.568 1.00 98.06 179 ALA A N 1
ATOM 1353 C CA . ALA A 1 179 ? -13.989 4.535 4.985 1.00 98.06 179 ALA A CA 1
ATOM 1354 C C . ALA A 1 179 ? -14.189 6.020 5.328 1.00 98.06 179 ALA A C 1
ATO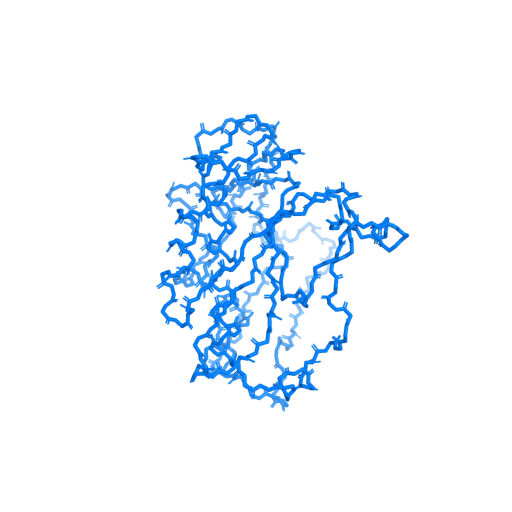M 1356 O O . ALA A 1 179 ? -14.498 6.319 6.479 1.00 98.06 179 ALA A O 1
ATOM 1357 N N . LEU A 1 180 ? -14.034 6.953 4.377 1.00 96.50 180 LEU A N 1
ATOM 1358 C CA . LEU A 1 180 ? -14.128 8.401 4.644 1.00 96.50 180 LEU A CA 1
ATOM 1359 C C . LEU A 1 180 ? -15.488 8.826 5.213 1.00 96.50 180 LEU A C 1
ATOM 1361 O O . LEU A 1 180 ? -15.565 9.762 5.999 1.00 96.50 180 LEU A O 1
ATOM 1365 N N . SER A 1 181 ? -16.564 8.139 4.827 1.00 91.50 181 SER A N 1
ATOM 1366 C CA . SER A 1 181 ? -17.926 8.414 5.308 1.00 91.50 181 SER A CA 1
ATOM 1367 C C . SER A 1 181 ? -18.417 7.403 6.349 1.00 91.50 181 SER A C 1
ATOM 1369 O O . SER A 1 181 ? -19.614 7.346 6.622 1.00 91.50 181 SER A O 1
ATOM 1371 N N . GLN A 1 182 ? -17.516 6.591 6.907 1.00 96.38 182 GLN A N 1
ATOM 1372 C CA . GLN A 1 182 ? -17.834 5.572 7.908 1.00 96.38 182 GLN A CA 1
ATOM 1373 C C . GLN A 1 182 ? -17.402 6.029 9.303 1.00 96.38 182 GLN A C 1
ATOM 1375 O O . GLN A 1 182 ? -16.409 6.743 9.462 1.00 96.38 182 GLN A O 1
ATOM 1380 N N . LEU A 1 183 ? -18.131 5.585 10.328 1.00 96.62 183 LEU A N 1
ATOM 1381 C CA . LEU A 1 183 ? -17.705 5.752 11.716 1.00 96.62 183 LEU A CA 1
ATOM 1382 C C . LEU A 1 183 ? -16.573 4.755 12.015 1.00 96.62 183 LEU A C 1
ATOM 1384 O O . LEU A 1 183 ? -16.762 3.568 11.758 1.00 96.62 183 LEU A O 1
ATOM 1388 N N . PRO A 1 184 ? -15.419 5.202 12.541 1.00 97.75 184 PRO A N 1
ATOM 1389 C CA . PRO A 1 184 ? -14.341 4.291 12.909 1.00 97.75 184 PRO A CA 1
ATOM 1390 C C . PRO A 1 184 ? -14.686 3.483 14.165 1.00 97.75 184 PRO A C 1
ATOM 1392 O O . PRO A 1 184 ? -15.386 3.970 15.053 1.00 97.75 184 PRO A O 1
ATOM 1395 N N . ASP A 1 185 ? -14.105 2.289 14.282 1.00 98.06 185 ASP A N 1
ATOM 1396 C CA . ASP A 1 185 ? -14.203 1.453 15.486 1.00 98.06 185 ASP A CA 1
ATOM 1397 C C . ASP A 1 185 ? -13.436 2.068 16.662 1.00 98.06 185 ASP A C 1
ATOM 1399 O O . ASP A 1 185 ? -13.796 1.905 17.828 1.00 98.06 185 ASP A O 1
ATOM 1403 N N . SER A 1 186 ? -12.328 2.749 16.360 1.00 98.44 186 SER A N 1
ATOM 1404 C CA . SER A 1 186 ? -11.495 3.429 17.350 1.00 98.44 186 SER A CA 1
ATOM 1405 C C . SER A 1 186 ? -10.675 4.550 16.720 1.00 98.44 186 SER A C 1
ATOM 1407 O O . SER A 1 186 ? -10.484 4.606 15.502 1.00 98.44 186 SER A O 1
ATOM 1409 N N . THR A 1 187 ? -10.163 5.448 17.558 1.00 98.19 187 THR A N 1
ATOM 1410 C CA . THR A 1 187 ? -9.237 6.501 17.140 1.00 98.19 187 THR A CA 1
ATOM 1411 C C . THR A 1 187 ? -7.927 6.404 17.910 1.00 98.19 187 THR A C 1
ATOM 1413 O O . THR A 1 187 ? -7.912 6.110 19.105 1.00 98.19 187 THR A O 1
ATOM 1416 N N . LEU A 1 188 ? -6.816 6.668 17.223 1.00 97.88 188 LEU A N 1
ATOM 1417 C CA . LEU A 1 188 ? -5.497 6.818 17.833 1.00 97.88 188 LEU A CA 1
ATOM 1418 C C . LEU A 1 188 ? -4.995 8.234 17.573 1.00 97.88 188 LEU A C 1
ATOM 1420 O O . LEU A 1 188 ? -4.730 8.598 16.427 1.00 97.88 188 LEU A O 1
ATOM 1424 N N . ASP A 1 189 ? -4.863 9.015 18.637 1.00 96.25 189 ASP A N 1
ATOM 1425 C CA . ASP A 1 189 ? -4.377 10.386 18.567 1.00 96.25 189 ASP A CA 1
ATOM 1426 C C . ASP A 1 189 ? -2.879 10.447 18.851 1.00 96.25 189 ASP A C 1
ATOM 1428 O O . ASP A 1 189 ? -2.386 9.923 19.849 1.00 96.25 189 ASP A O 1
ATOM 1432 N N . PHE A 1 190 ? -2.166 11.136 17.971 1.00 92.56 190 PHE A N 1
ATOM 1433 C CA . PHE A 1 190 ? -0.747 11.412 18.078 1.00 92.56 190 PHE A CA 1
ATOM 1434 C C . PHE A 1 190 ? -0.548 12.917 18.108 1.00 92.56 190 PHE A C 1
ATOM 1436 O O . PHE A 1 190 ? -1.043 13.653 17.248 1.00 92.56 190 PHE A O 1
ATOM 1443 N N . GLU A 1 191 ? 0.225 13.373 19.082 1.00 89.25 191 GLU A N 1
ATOM 1444 C CA . GLU A 1 191 ? 0.616 14.765 19.187 1.00 89.25 191 GLU A CA 1
ATOM 1445 C C . GLU A 1 191 ? 2.134 14.859 19.173 1.00 89.25 191 GLU A C 1
ATOM 1447 O O . GLU A 1 191 ? 2.827 14.381 20.070 1.00 89.25 191 GLU A O 1
ATOM 1452 N N . LEU A 1 192 ? 2.651 15.478 18.114 1.00 83.12 192 LEU A N 1
ATOM 1453 C CA . LEU A 1 192 ? 4.046 15.862 18.065 1.00 83.12 192 LEU A CA 1
ATOM 1454 C C . LEU A 1 192 ? 4.203 17.153 18.862 1.00 83.12 192 LEU A C 1
ATOM 1456 O O . LEU A 1 192 ? 3.918 18.246 18.350 1.00 83.12 192 LEU A O 1
ATOM 1460 N N . GLU A 1 193 ? 4.618 17.003 20.115 1.00 74.44 193 GLU A N 1
ATOM 1461 C CA . GLU A 1 193 ? 5.106 18.108 20.927 1.00 74.44 193 GLU A CA 1
ATOM 1462 C C . GLU A 1 193 ? 6.383 18.668 20.285 1.00 74.44 193 GLU A C 1
ATOM 1464 O O . GLU A 1 193 ? 7.224 17.917 19.782 1.00 74.44 193 GLU A O 1
ATOM 1469 N N . SER A 1 194 ? 6.558 19.992 20.309 1.00 67.06 194 SER A N 1
ATOM 1470 C CA . SER A 1 194 ? 7.860 20.587 19.990 1.00 67.06 194 SER A CA 1
ATOM 1471 C C . SER A 1 194 ? 8.929 19.932 20.865 1.00 67.06 194 SER A C 1
ATOM 1473 O O . SER A 1 194 ? 8.611 19.614 22.015 1.00 67.06 194 SER A O 1
ATOM 1475 N N . PRO A 1 195 ? 10.181 19.764 20.387 1.00 63.00 195 PRO A N 1
ATOM 1476 C CA . PRO A 1 195 ? 11.266 19.282 21.228 1.00 63.00 195 PRO A CA 1
ATOM 1477 C C . PRO A 1 195 ? 11.268 20.121 22.500 1.00 63.00 195 PRO A C 1
ATOM 1479 O O . PRO A 1 195 ? 11.591 21.311 22.453 1.00 63.00 195 PRO A O 1
ATOM 1482 N N . LYS A 1 196 ? 10.800 19.545 23.616 1.00 59.41 196 LYS A N 1
ATOM 1483 C CA . LYS A 1 196 ? 10.719 20.274 24.877 1.00 59.41 196 LYS A CA 1
ATOM 1484 C C . LYS A 1 196 ? 12.119 20.827 25.120 1.00 59.41 196 LYS A C 1
ATOM 1486 O O . LYS A 1 196 ? 13.106 20.096 25.001 1.00 59.41 196 LYS A O 1
ATOM 1491 N N . SER A 1 197 ? 12.228 22.110 25.461 1.00 53.41 197 SER A N 1
ATOM 1492 C CA . SER A 1 197 ? 13.339 22.544 26.308 1.00 53.41 197 SER A CA 1
ATOM 1493 C C . SER A 1 197 ? 13.297 21.584 27.496 1.00 53.41 197 SER A C 1
ATOM 1495 O O . SER A 1 197 ? 12.303 21.607 28.213 1.00 53.41 197 SER A O 1
ATOM 1497 N N . GLY A 1 198 ? 14.225 20.622 27.537 1.00 53.62 198 GLY A N 1
ATOM 1498 C CA . GLY A 1 198 ? 13.950 19.260 28.007 1.00 53.62 198 GLY A CA 1
ATOM 1499 C C . GLY A 1 198 ? 13.233 19.153 29.352 1.00 53.62 198 GLY A C 1
ATOM 1500 O O . GLY A 1 198 ? 13.293 20.057 30.179 1.00 53.62 198 GLY A O 1
ATOM 1501 N N . ASN A 1 199 ? 12.641 17.987 29.624 1.00 56.47 199 ASN A N 1
ATOM 1502 C CA . ASN A 1 199 ? 12.368 17.563 31.000 1.00 56.47 199 ASN A CA 1
ATOM 1503 C C . ASN A 1 199 ? 13.709 17.359 31.740 1.00 56.47 199 ASN A C 1
ATOM 1505 O O . ASN A 1 199 ? 14.077 16.222 32.002 1.00 56.47 199 ASN A O 1
ATOM 1509 N N . GLY A 1 200 ? 14.453 18.448 31.977 1.00 60.22 200 GLY A N 1
ATOM 1510 C CA . GLY A 1 200 ? 15.621 18.682 32.840 1.00 60.22 200 GLY A CA 1
ATOM 1511 C C . GLY A 1 200 ? 16.850 17.768 32.753 1.00 60.22 200 GLY A C 1
ATOM 1512 O O . GLY A 1 200 ? 17.964 18.258 32.891 1.00 60.22 200 GLY A O 1
ATOM 1513 N N . ASN A 1 201 ? 16.676 16.465 32.541 1.00 70.12 201 ASN A N 1
ATOM 1514 C CA . ASN A 1 201 ? 17.592 15.435 33.027 1.00 70.12 201 ASN A CA 1
ATOM 1515 C C . ASN A 1 201 ? 18.123 14.478 31.951 1.00 70.12 201 ASN A C 1
ATOM 1517 O O . ASN A 1 201 ? 18.971 13.650 32.271 1.00 70.12 201 ASN A O 1
ATOM 1521 N N . LEU A 1 202 ? 17.659 14.555 30.698 1.00 79.19 202 LEU A N 1
ATOM 1522 C CA . LEU A 1 202 ? 18.193 13.729 29.606 1.00 79.19 202 LEU A CA 1
ATOM 1523 C C . LEU A 1 202 ? 19.047 14.564 28.638 1.00 79.19 202 LEU A C 1
ATOM 1525 O O . LEU A 1 202 ? 18.682 15.703 28.328 1.00 79.19 202 LEU A O 1
ATOM 1529 N N . PRO A 1 203 ? 20.171 14.020 28.133 1.00 79.25 203 PRO A N 1
ATOM 1530 C CA . PRO A 1 203 ? 20.995 14.703 27.146 1.00 79.25 203 PRO A CA 1
ATOM 1531 C C . PRO A 1 203 ? 20.240 14.863 25.821 1.00 79.25 203 PRO A C 1
ATOM 1533 O O . PRO A 1 203 ? 19.514 13.972 25.383 1.00 79.25 203 PRO A O 1
ATOM 1536 N N . ARG A 1 204 ? 20.448 15.999 25.146 1.00 77.94 204 ARG A N 1
ATOM 1537 C CA . ARG A 1 204 ? 19.959 16.205 23.776 1.00 77.94 204 ARG A CA 1
ATOM 1538 C C . ARG A 1 204 ? 20.873 15.462 22.807 1.00 77.94 204 ARG A C 1
ATOM 1540 O O . ARG A 1 204 ? 22.071 15.734 22.780 1.00 77.94 204 ARG A O 1
ATOM 1547 N N . VAL A 1 205 ? 20.305 14.562 22.010 1.00 82.50 205 VAL A N 1
ATOM 1548 C CA . VAL A 1 205 ? 21.034 13.773 21.009 1.00 82.50 205 VAL A CA 1
ATOM 1549 C C . VAL A 1 205 ? 20.586 14.196 19.614 1.00 82.50 205 VAL A C 1
ATOM 1551 O O . VAL A 1 205 ? 19.391 14.275 19.343 1.00 82.50 205 VAL A O 1
ATOM 1554 N N . ALA A 1 206 ? 21.549 14.445 18.729 1.00 86.12 206 ALA A N 1
ATOM 1555 C CA . ALA A 1 206 ? 21.323 14.529 17.293 1.00 86.12 206 ALA A CA 1
ATOM 1556 C C . ALA A 1 206 ? 22.065 13.366 16.630 1.00 86.12 206 ALA A C 1
ATOM 1558 O O . ALA A 1 206 ? 23.253 13.164 16.885 1.00 86.12 206 ALA A O 1
ATOM 1559 N N . TYR A 1 207 ? 21.363 12.599 15.800 1.00 87.44 207 TYR A N 1
ATOM 1560 C CA . TYR A 1 207 ? 21.958 11.531 15.006 1.00 87.44 207 TYR A CA 1
ATOM 1561 C C . TYR A 1 207 ? 22.148 12.017 13.571 1.00 87.44 207 TYR A C 1
ATOM 1563 O O . TYR A 1 207 ? 21.189 12.411 12.910 1.00 87.44 207 TYR A O 1
ATOM 1571 N N . ILE A 1 208 ? 23.393 11.990 13.096 1.00 88.62 208 ILE A N 1
ATOM 1572 C CA . ILE A 1 208 ? 23.722 12.263 11.698 1.00 88.62 208 ILE A CA 1
ATOM 1573 C C . ILE A 1 208 ? 23.917 10.910 11.020 1.00 88.62 208 ILE A C 1
ATOM 1575 O O . ILE A 1 208 ? 24.945 10.260 11.197 1.00 88.62 208 ILE A O 1
ATOM 1579 N N . GLY A 1 209 ? 22.897 10.481 10.282 1.00 84.94 209 GLY A N 1
ATOM 1580 C CA . GLY A 1 209 ? 22.906 9.237 9.520 1.00 84.94 209 GLY A CA 1
ATOM 1581 C C . GLY A 1 209 ? 22.980 9.499 8.022 1.00 84.94 209 GLY A C 1
ATOM 1582 O O . GLY A 1 209 ? 22.237 10.325 7.493 1.00 84.94 209 GLY A O 1
ATOM 1583 N N . GLN A 1 210 ? 23.851 8.771 7.324 1.00 83.25 210 GLN A N 1
ATOM 1584 C CA . GLN A 1 210 ? 23.840 8.737 5.865 1.00 83.25 210 GLN A CA 1
ATOM 1585 C C . GLN A 1 210 ? 22.715 7.808 5.391 1.00 83.25 210 GLN A C 1
ATOM 1587 O O . GLN A 1 210 ? 22.772 6.602 5.607 1.00 83.25 210 GLN A O 1
ATOM 1592 N N . ILE A 1 211 ? 21.694 8.382 4.749 1.00 76.94 211 ILE A N 1
ATOM 1593 C CA . ILE A 1 211 ? 20.489 7.655 4.307 1.00 76.94 211 ILE A CA 1
ATOM 1594 C C . ILE A 1 211 ? 20.761 6.814 3.050 1.00 76.94 211 ILE A C 1
ATOM 1596 O O . ILE A 1 211 ? 20.159 5.760 2.876 1.00 76.94 211 ILE A O 1
ATOM 1600 N N . HIS A 1 212 ? 21.691 7.245 2.189 1.00 75.19 212 HIS A N 1
ATOM 1601 C CA . HIS A 1 212 ? 22.070 6.514 0.978 1.00 75.19 212 HIS A CA 1
ATOM 1602 C C . HIS A 1 212 ? 23.569 6.628 0.691 1.00 75.19 212 HIS A C 1
ATOM 1604 O O . HIS A 1 212 ? 24.166 7.702 0.807 1.00 75.19 212 HIS A O 1
ATOM 1610 N N . GLY A 1 213 ? 24.187 5.502 0.337 1.00 67.00 213 GLY A N 1
ATOM 1611 C CA . GLY A 1 213 ? 25.615 5.395 0.042 1.00 67.00 213 GLY A CA 1
ATOM 1612 C C . GLY A 1 213 ? 25.959 5.837 -1.381 1.00 67.00 213 GLY A C 1
ATOM 1613 O O . GLY A 1 213 ? 25.289 5.445 -2.326 1.00 67.00 213 GLY A O 1
ATOM 1614 N N . HIS A 1 214 ? 27.070 6.554 -1.573 1.00 62.22 214 HIS A N 1
ATOM 1615 C CA . HIS A 1 214 ? 27.557 6.928 -2.914 1.00 62.22 214 HIS A CA 1
ATOM 1616 C C . HIS A 1 214 ? 28.088 5.746 -3.749 1.00 62.22 214 HIS A C 1
ATOM 1618 O O . HIS A 1 214 ? 28.414 5.922 -4.918 1.00 62.22 214 HIS A O 1
ATOM 1624 N N . GLN A 1 215 ? 28.187 4.547 -3.165 1.00 60.88 215 GLN A N 1
ATOM 1625 C CA . GLN A 1 215 ? 28.657 3.341 -3.858 1.00 60.88 215 GLN A CA 1
ATOM 1626 C C . GLN A 1 215 ? 27.705 2.885 -4.974 1.00 60.88 215 GLN A C 1
ATOM 1628 O O . GLN A 1 215 ? 28.134 2.209 -5.906 1.00 60.88 215 GLN A O 1
ATOM 1633 N N . HIS A 1 216 ? 26.432 3.284 -4.908 1.00 64.81 216 HIS A N 1
ATOM 1634 C CA . HIS A 1 216 ? 25.459 3.104 -5.978 1.00 64.81 216 HIS A CA 1
ATOM 1635 C C . HIS A 1 216 ? 24.722 4.425 -6.184 1.00 64.81 216 HIS A C 1
ATOM 1637 O O . HIS A 1 216 ? 24.001 4.878 -5.296 1.00 64.81 216 HIS A O 1
ATOM 1643 N N . GLY A 1 217 ? 24.944 5.067 -7.334 1.00 71.12 217 GLY A N 1
ATOM 1644 C CA . GLY A 1 217 ? 24.192 6.263 -7.706 1.00 71.12 217 GLY A CA 1
ATOM 1645 C C . GLY A 1 217 ? 22.695 5.968 -7.733 1.00 71.12 217 GLY A C 1
ATOM 1646 O O . GLY A 1 217 ? 22.297 4.842 -8.021 1.00 71.12 217 GLY A O 1
ATOM 1647 N N . THR A 1 218 ? 21.888 6.968 -7.400 1.00 80.88 218 THR A N 1
ATOM 1648 C CA . THR A 1 218 ? 20.438 6.866 -7.530 1.00 80.88 218 THR A CA 1
ATOM 1649 C C . THR A 1 218 ? 20.017 7.062 -8.973 1.00 80.88 218 THR A C 1
ATOM 1651 O O . THR A 1 218 ? 20.545 7.942 -9.667 1.00 80.88 218 THR A O 1
ATOM 1654 N N . GLU A 1 219 ? 19.043 6.272 -9.409 1.00 84.81 219 GLU A N 1
ATOM 1655 C CA . GLU A 1 219 ? 18.408 6.484 -10.710 1.00 84.81 219 GLU A CA 1
ATOM 1656 C C . GLU A 1 219 ? 17.592 7.775 -10.700 1.00 84.81 219 GLU A C 1
ATOM 1658 O O . GLU A 1 219 ? 17.234 8.280 -9.639 1.00 84.81 219 GLU A O 1
ATOM 1663 N N . SER A 1 220 ? 17.314 8.350 -11.871 1.00 80.44 220 SER A N 1
ATOM 1664 C CA . SER A 1 220 ? 16.716 9.695 -11.967 1.00 80.44 220 SER A CA 1
ATOM 1665 C C . SER A 1 220 ? 15.357 9.842 -11.264 1.00 80.44 220 SER A C 1
ATOM 1667 O O . SER A 1 220 ? 15.070 10.903 -10.712 1.00 80.44 220 SE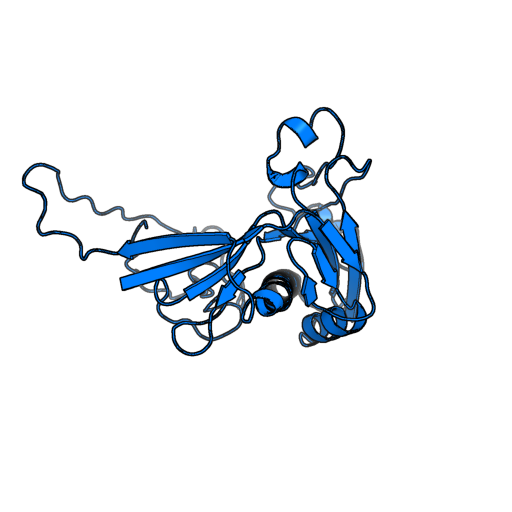R A O 1
ATOM 1669 N N . ASP A 1 221 ? 14.556 8.779 -11.230 1.00 78.56 221 ASP A N 1
ATOM 1670 C CA . ASP A 1 221 ? 13.234 8.721 -10.599 1.00 78.56 221 ASP A CA 1
ATOM 1671 C C . ASP A 1 221 ? 13.206 7.794 -9.368 1.00 78.56 221 ASP A C 1
ATOM 1673 O O . ASP A 1 221 ? 12.144 7.351 -8.927 1.00 78.56 221 ASP A O 1
ATOM 1677 N N . GLU A 1 222 ? 14.374 7.495 -8.791 1.00 81.62 222 GLU A N 1
ATOM 1678 C CA . GLU A 1 222 ? 14.454 6.709 -7.565 1.00 81.62 222 GLU A CA 1
ATOM 1679 C C . GLU A 1 222 ? 14.054 7.566 -6.358 1.00 81.62 222 GLU A C 1
ATOM 1681 O O . GLU A 1 222 ? 14.734 8.521 -5.976 1.00 81.62 222 GLU A O 1
ATOM 1686 N N . HIS A 1 223 ? 12.911 7.233 -5.764 1.00 81.50 223 HIS A N 1
ATOM 1687 C CA . HIS A 1 223 ? 12.326 7.951 -4.637 1.00 81.50 223 HIS A CA 1
ATOM 1688 C C . HIS A 1 223 ? 12.753 7.298 -3.315 1.00 81.50 223 HIS A C 1
ATOM 1690 O O . HIS A 1 223 ? 12.283 6.209 -2.983 1.00 81.50 223 HIS A O 1
ATOM 1696 N N . ILE A 1 224 ? 13.628 7.961 -2.552 1.00 80.56 224 ILE A N 1
ATOM 1697 C CA . ILE A 1 224 ? 14.236 7.400 -1.332 1.00 80.56 224 ILE A CA 1
ATOM 1698 C C . ILE A 1 224 ? 13.709 8.081 -0.070 1.00 80.56 224 ILE A C 1
ATOM 1700 O O . ILE A 1 224 ? 13.160 7.410 0.801 1.00 80.56 224 ILE A O 1
ATOM 1704 N N . LEU A 1 225 ? 13.859 9.404 0.053 1.00 83.25 225 LEU A N 1
ATOM 1705 C CA . LEU A 1 225 ? 13.470 10.137 1.261 1.00 83.25 225 LEU A CA 1
ATOM 1706 C C . LEU A 1 225 ? 12.261 11.023 0.972 1.00 83.25 225 LEU A C 1
ATOM 1708 O O . LEU A 1 225 ? 12.362 11.949 0.176 1.00 83.25 225 LEU A O 1
ATOM 1712 N N . TYR A 1 226 ? 11.121 10.742 1.612 1.00 79.12 226 TYR A N 1
ATOM 1713 C CA . TYR A 1 226 ? 9.849 11.452 1.385 1.00 79.12 226 TYR A CA 1
ATOM 1714 C C . T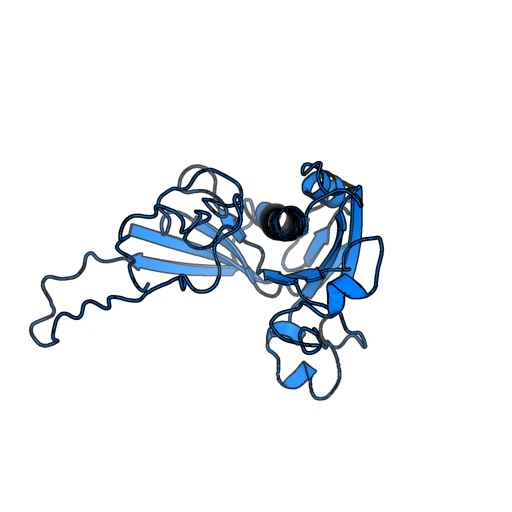YR A 1 226 ? 9.478 11.603 -0.097 1.00 79.12 226 TYR A C 1
ATOM 1716 O O . TYR A 1 226 ? 9.038 12.660 -0.536 1.00 79.12 226 TYR A O 1
ATOM 1724 N N . GLY A 1 227 ? 9.701 10.554 -0.891 1.00 78.94 227 GLY A N 1
ATOM 1725 C CA . GLY A 1 227 ? 9.419 10.593 -2.325 1.00 78.94 227 GLY A CA 1
ATOM 1726 C C . GLY A 1 227 ? 10.443 11.369 -3.165 1.00 78.94 227 GLY A C 1
ATOM 1727 O O . GLY A 1 227 ? 10.301 11.437 -4.377 1.00 78.94 227 GLY A O 1
ATOM 1728 N N . ALA A 1 228 ? 11.484 11.938 -2.552 1.00 81.31 228 ALA A N 1
ATOM 1729 C CA . ALA A 1 228 ? 12.552 12.641 -3.248 1.00 81.31 228 ALA A CA 1
ATOM 1730 C C . ALA A 1 228 ? 13.779 11.747 -3.477 1.00 81.31 228 ALA A C 1
ATOM 1732 O O . ALA A 1 228 ? 14.073 10.814 -2.718 1.00 81.31 228 ALA A O 1
ATOM 1733 N N . ASN A 1 229 ? 14.523 12.077 -4.529 1.00 84.62 229 ASN A N 1
ATOM 1734 C CA . ASN A 1 229 ? 15.819 11.485 -4.826 1.00 84.62 229 ASN A CA 1
ATOM 1735 C C . ASN A 1 229 ? 16.902 12.029 -3.879 1.00 84.62 229 ASN A C 1
ATOM 1737 O O . ASN A 1 229 ? 16.845 13.187 -3.466 1.00 84.62 229 ASN A O 1
ATOM 1741 N N . THR A 1 230 ? 17.930 11.235 -3.570 1.00 84.31 230 THR A N 1
ATOM 1742 C CA . THR A 1 230 ? 19.050 11.705 -2.732 1.00 84.31 230 THR A CA 1
ATOM 1743 C C . THR A 1 230 ? 20.122 12.475 -3.506 1.00 84.31 230 THR A C 1
ATOM 1745 O O . THR A 1 230 ? 21.007 13.080 -2.898 1.00 84.31 230 THR A O 1
ATOM 1748 N N . ARG A 1 231 ? 20.091 12.472 -4.844 1.00 82.12 231 ARG A N 1
ATOM 1749 C CA . ARG A 1 231 ? 21.052 13.199 -5.680 1.00 82.12 231 ARG A CA 1
ATOM 1750 C C . ARG A 1 231 ? 20.833 14.703 -5.544 1.00 82.12 231 ARG A C 1
ATOM 1752 O O . ARG A 1 231 ? 19.791 15.225 -5.916 1.00 82.12 231 ARG A O 1
ATOM 1759 N N . GLY A 1 232 ? 21.845 15.399 -5.026 1.00 78.38 232 GLY A N 1
ATOM 1760 C CA . GLY A 1 232 ? 21.763 16.839 -4.762 1.00 78.38 232 GLY A CA 1
ATOM 1761 C C . GLY A 1 232 ? 20.895 17.198 -3.552 1.00 78.38 232 GLY A C 1
ATOM 1762 O O . GLY A 1 232 ? 20.568 18.368 -3.369 1.00 78.38 232 GLY A O 1
ATOM 1763 N N . MET A 1 233 ? 20.521 16.214 -2.727 1.00 79.94 233 MET A N 1
ATOM 1764 C CA . MET A 1 233 ? 19.724 16.447 -1.529 1.00 79.94 233 MET A CA 1
ATOM 1765 C C . MET A 1 233 ? 20.544 17.189 -0.471 1.00 79.94 233 MET A C 1
ATOM 1767 O O . MET A 1 233 ? 21.678 16.819 -0.161 1.00 79.94 233 MET A O 1
ATOM 1771 N N . MET A 1 234 ? 19.943 18.224 0.110 1.00 82.56 234 MET A N 1
ATOM 1772 C CA . MET A 1 234 ? 20.511 18.930 1.254 1.00 82.56 234 MET A CA 1
ATOM 1773 C C . MET A 1 234 ? 20.275 18.132 2.546 1.00 82.56 234 MET A C 1
ATOM 1775 O O . MET A 1 234 ? 19.270 17.420 2.645 1.00 82.56 234 MET A O 1
ATOM 1779 N N . PRO A 1 235 ? 21.147 18.263 3.566 1.00 83.81 235 PRO A N 1
ATOM 1780 C CA . PRO A 1 235 ? 20.890 17.691 4.883 1.00 83.81 235 PRO A CA 1
ATOM 1781 C C . PRO A 1 235 ? 19.493 18.081 5.374 1.00 83.81 235 PRO A C 1
ATOM 1783 O O . PRO A 1 235 ? 19.187 19.262 5.530 1.00 83.81 235 PRO A O 1
ATOM 1786 N N . THR A 1 236 ? 18.637 17.081 5.570 1.00 83.25 236 THR A N 1
ATOM 1787 C CA . THR A 1 236 ? 17.225 17.277 5.909 1.00 83.25 236 THR A CA 1
ATOM 1788 C C . THR A 1 236 ? 17.005 16.848 7.356 1.00 83.25 236 THR A C 1
ATOM 1790 O O . THR A 1 236 ? 17.236 15.679 7.671 1.00 83.25 236 THR A O 1
ATOM 1793 N N . PRO A 1 237 ? 16.588 17.755 8.257 1.00 83.50 237 PRO A N 1
ATOM 1794 C CA . PRO A 1 237 ? 16.221 17.385 9.617 1.00 83.50 237 PRO A CA 1
ATOM 1795 C C . PRO A 1 237 ? 15.007 16.453 9.606 1.00 83.50 237 PRO A C 1
ATOM 1797 O O . PRO A 1 237 ? 13.972 16.788 9.034 1.00 83.50 237 PRO A O 1
ATOM 1800 N N . LEU A 1 238 ? 15.133 15.299 10.257 1.00 81.88 238 LEU A N 1
ATOM 1801 C CA . LEU A 1 238 ? 14.050 14.334 10.432 1.00 81.88 238 LEU A CA 1
ATOM 1802 C C . LEU A 1 238 ? 13.689 14.242 11.910 1.00 81.88 238 LEU A C 1
ATOM 1804 O O . LEU A 1 238 ? 14.574 14.157 12.764 1.00 81.88 238 LEU A O 1
ATOM 1808 N N . HIS A 1 239 ? 12.391 14.242 12.205 1.00 78.62 239 HIS A N 1
ATOM 1809 C CA . HIS A 1 239 ? 11.912 13.863 13.526 1.00 78.62 239 HIS A CA 1
ATOM 1810 C C . HIS A 1 239 ? 11.788 12.330 13.572 1.00 78.62 239 HIS A C 1
ATOM 1812 O O . HIS A 1 239 ? 11.211 11.763 12.648 1.00 78.62 239 HIS A O 1
ATOM 1818 N N . PRO A 1 240 ? 12.307 11.634 14.601 1.00 73.12 240 PRO A N 1
ATOM 1819 C CA . PRO A 1 240 ? 12.255 10.168 14.679 1.00 73.12 240 PRO A CA 1
ATOM 1820 C C . PRO A 1 240 ? 10.862 9.593 15.008 1.00 73.12 240 PRO A C 1
ATOM 1822 O O . PRO A 1 240 ? 10.755 8.385 15.201 1.00 73.12 240 PRO A O 1
ATOM 1825 N N . ASN A 1 241 ? 9.827 10.440 15.089 1.00 63.12 241 ASN A N 1
ATOM 1826 C CA . ASN A 1 241 ? 8.452 10.049 15.425 1.00 63.12 241 ASN A CA 1
ATOM 1827 C C . ASN A 1 241 ? 7.567 10.144 14.188 1.00 63.12 241 ASN A C 1
ATOM 1829 O O . ASN A 1 241 ? 7.781 11.109 13.418 1.00 63.12 241 ASN A O 1
#

Foldseek 3Di:
DKEKEQEAEADEEEEDPDAADDRNYTYDPPVVLFVLLCVPVQFPGKDKDKDAAAPQDKDDDWLDKDWQKAFQPDPDHQLDLQQHHQDDDNDHYMYTHPQAIETEHAPFAPDDPVRQVPDPPHPPRMDGLHDDVLVVDPCNSGTYTYMYTYGDNPDDPLVVSSSSSSSRSSSSHSNRVNCNPPRGPDMDMDDDDDCPVDPPDDDDDDDDDDQDDPVDADDPQRQRPSNDHPVVDDDDDDDPD